Protein AF-A0A267TKG6-F1 (afdb_monomer)

Solvent-accessible surface area (backbone atoms only — not comparable to full-atom values): 11129 Å² total; per-residue (Å²): 121,66,80,73,69,33,77,91,69,62,66,88,44,75,64,59,56,50,51,52,54,50,63,76,60,36,80,86,81,55,62,83,87,50,49,64,38,50,55,23,49,54,48,30,51,53,48,50,52,54,49,50,55,35,54,57,71,70,52,53,75,68,53,57,52,51,50,54,52,41,61,72,41,73,51,63,77,67,46,56,92,45,68,67,53,42,53,51,51,40,60,74,74,35,61,72,77,61,26,50,48,52,49,53,29,51,54,28,48,51,51,38,50,53,40,50,54,52,47,48,50,48,67,72,69,66,54,92,68,56,70,72,56,48,50,50,52,23,51,47,32,38,50,34,29,50,50,30,49,48,34,35,32,78,70,62,56,44,76,79,82,73,79,73,69,75,59,91,80,52,89,74,52,76,67,58,54,54,45,54,75,66,68,50,61,74,65,68,76,75,116

pLDDT: mean 70.18, std 18.88, range [32.22, 97.19]

Sequence (191 aa):
MKWFLAKKFNVSDLSKVMDSFNSSFSKELVSSDKHELIDNVNFAIRTNLRVIAKLSQGLQEDYFEKINELERRDVLSSIPQNYNVFVAGIYANIPPVESEKVINWVDTSILLEISLLTSLFILEDNLKISPSKLNQVSSFVANTAQEYGACAMELGMLIPKINVFDIENQKLSDEDSILLEQGLAEYVLNL

Secondary structure (DSSP, 8-state):
-TTTS-GGG--S-HHHHHHHHHHHT-TTTS-GGGHHHHHHHHHHHHHHHHHHHHHHHH--HHHHHHHHHHHHTGGGGGS-SSHHHHHHHHHHHS-HHHHHHHHHHHHHHHHHHHHHHHHHHHHHS-----HHHHHHHHHHHHHHHHHHHHHHHHTTSS--------GGGS---HHHHHHHHTT-HHHHTT-

Mean predicted aligned error: 14.4 Å

Nearest PDB structures (foldseek):
  5sv0-assembly1_B  TM=2.768E-01  e=5.567E+00  Escherichia coli DH1
  5sv0-assembly2_J  TM=1.992E-01  e=8.621E+00  Escherichia coli DH1

Foldseek 3Di:
DVVCVPVVVVVPDLVVVLVVLCVLPPVVPFDPLLVLLSVLLNLLSVLVVLLVVLVVVVDDPVNVVVVVVCVVVVCVVVPPPDPVVVLVVLPVPDPDVVSVLVNQLVVLVVQLVVLSVVSCCVSPVVDDDDSVVSVVSSVSSNVSSVSNSVSSVVVVSDDPPPPPPPPVPDDDDPVVVVCVVVVCVVVVVPD

Structure (mmCIF, N/CA/C/O backbone):
data_AF-A0A267TKG6-F1
#
_entry.id   AF-A0A267TKG6-F1
#
loop_
_atom_site.group_PDB
_atom_site.id
_atom_site.type_symbol
_atom_site.label_atom_id
_atom_site.label_alt_id
_atom_site.label_comp_id
_atom_site.label_asym_id
_atom_site.label_entity_id
_atom_site.label_seq_id
_atom_site.pdbx_PDB_ins_code
_atom_site.Cartn_x
_atom_site.Cartn_y
_atom_site.Cartn_z
_atom_site.occupancy
_atom_site.B_iso_or_equiv
_atom_site.auth_seq_id
_atom_site.auth_comp_id
_atom_site.auth_asym_id
_atom_site.auth_atom_id
_atom_site.pdbx_PDB_model_num
ATOM 1 N N . MET A 1 1 ? -7.748 0.243 -7.428 1.00 43.09 1 MET A N 1
ATOM 2 C CA . MET A 1 1 ? -7.561 1.714 -7.348 1.00 43.09 1 MET A CA 1
ATOM 3 C C . MET A 1 1 ? -8.590 2.580 -8.107 1.00 43.09 1 MET A C 1
ATOM 5 O O . MET A 1 1 ? -8.438 3.798 -8.139 1.00 43.09 1 MET A O 1
ATOM 9 N N . LYS A 1 2 ? -9.694 2.045 -8.666 1.00 34.62 2 LYS A N 1
ATOM 10 C CA . LYS A 1 2 ? -10.731 2.887 -9.320 1.00 34.62 2 LYS A CA 1
ATOM 11 C C . LYS A 1 2 ? -11.570 3.724 -8.341 1.00 34.62 2 LYS A C 1
ATOM 13 O O . LYS A 1 2 ? -12.131 4.732 -8.753 1.00 34.62 2 LYS A O 1
ATOM 18 N N . TRP A 1 3 ? -11.653 3.344 -7.064 1.00 38.31 3 TRP A N 1
ATOM 19 C CA . TRP A 1 3 ? -12.468 4.066 -6.076 1.00 38.31 3 TRP A CA 1
ATOM 20 C C . TRP A 1 3 ? -11.875 5.423 -5.663 1.00 38.31 3 TRP A C 1
ATOM 22 O O . TRP A 1 3 ? -12.640 6.339 -5.384 1.00 38.31 3 TRP A O 1
ATOM 32 N N . PHE A 1 4 ? -10.547 5.591 -5.718 1.00 40.03 4 PHE A N 1
ATOM 33 C CA . PHE A 1 4 ? -9.870 6.864 -5.416 1.00 40.03 4 PHE A CA 1
ATOM 34 C C . PHE A 1 4 ? -9.926 7.863 -6.585 1.00 40.03 4 PHE A C 1
ATOM 36 O O . PHE A 1 4 ? -9.929 9.070 -6.380 1.00 40.03 4 PHE A O 1
ATOM 43 N N . LEU A 1 5 ? -10.010 7.356 -7.819 1.00 37.50 5 LEU A N 1
ATOM 44 C CA . LEU A 1 5 ? -10.130 8.150 -9.050 1.00 37.50 5 LEU A CA 1
ATOM 45 C C . LEU A 1 5 ? -11.589 8.335 -9.497 1.00 37.50 5 LEU A C 1
ATOM 47 O O . LEU A 1 5 ? -11.859 8.954 -10.528 1.00 37.50 5 LEU A O 1
ATOM 51 N N . ALA A 1 6 ? -12.554 7.784 -8.755 1.00 37.22 6 ALA A N 1
ATOM 52 C CA . ALA A 1 6 ? -13.956 7.897 -9.114 1.00 37.22 6 ALA A CA 1
ATOM 53 C C . ALA A 1 6 ? -14.386 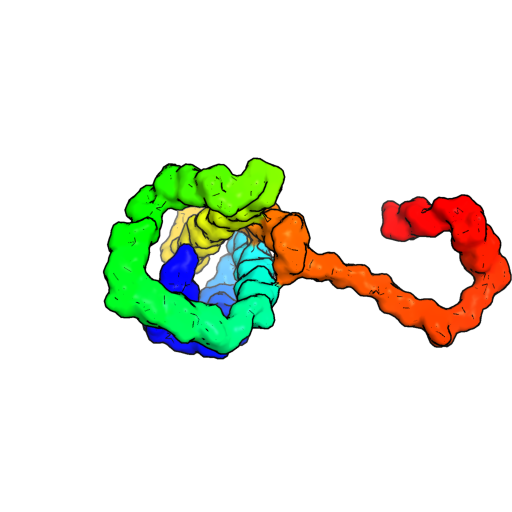9.370 -9.043 1.00 37.22 6 ALA A C 1
ATOM 55 O O . ALA A 1 6 ? -14.356 9.984 -7.977 1.00 37.22 6 ALA A O 1
ATOM 56 N N . LYS A 1 7 ? -14.881 9.904 -10.171 1.00 38.78 7 LYS A N 1
ATOM 57 C CA . LYS A 1 7 ? -15.504 11.239 -10.323 1.00 38.78 7 LYS A CA 1
ATOM 58 C C . LYS A 1 7 ? -16.460 11.629 -9.183 1.00 38.78 7 LYS A C 1
ATOM 60 O O . LYS A 1 7 ? -16.657 12.812 -8.939 1.00 38.78 7 LYS A O 1
ATOM 65 N N . LYS A 1 8 ? -17.027 10.646 -8.471 1.00 37.62 8 LYS A N 1
ATOM 66 C CA . LYS A 1 8 ? -17.873 10.825 -7.282 1.00 37.62 8 LYS A CA 1
ATOM 67 C C . LYS A 1 8 ? -17.169 11.556 -6.124 1.00 37.62 8 LYS A C 1
ATOM 69 O O . LYS A 1 8 ? -17.849 12.248 -5.380 1.00 37.62 8 LYS A O 1
ATOM 74 N N . PHE A 1 9 ? -15.846 11.434 -5.986 1.00 38.47 9 PHE A N 1
ATOM 75 C CA . PHE A 1 9 ? -15.072 12.052 -4.897 1.00 38.47 9 PHE A CA 1
ATOM 76 C C . PHE A 1 9 ? -14.358 13.351 -5.286 1.00 38.47 9 PHE A C 1
ATOM 78 O O . PHE A 1 9 ? -13.754 13.981 -4.424 1.00 38.47 9 PHE A O 1
ATOM 85 N N . ASN A 1 10 ? -14.436 13.769 -6.557 1.00 39.97 10 ASN A N 1
ATOM 86 C CA . ASN A 1 10 ? -13.835 15.007 -7.061 1.00 39.97 10 ASN A CA 1
ATOM 87 C C . ASN A 1 10 ? -12.395 15.230 -6.543 1.00 39.97 10 ASN A C 1
ATOM 89 O O . ASN A 1 10 ? -12.068 16.296 -6.019 1.00 39.97 10 ASN A O 1
ATOM 93 N N . VAL A 1 11 ? -11.552 14.192 -6.628 1.00 43.59 11 VAL A N 1
ATOM 94 C CA . VAL A 1 11 ? -10.194 14.177 -6.056 1.00 43.59 11 VAL A CA 1
ATOM 95 C C . VAL A 1 11 ? -9.238 14.973 -6.949 1.00 43.59 11 VAL A C 1
ATOM 97 O O . VAL A 1 11 ? -8.308 14.439 -7.539 1.00 43.59 11 VAL A O 1
ATOM 100 N N . SER A 1 12 ? -9.482 16.276 -7.072 1.00 44.34 12 SER A N 1
ATOM 101 C CA . SER A 1 12 ? -8.451 17.246 -7.447 1.00 44.34 12 SER A CA 1
ATOM 102 C C . SER A 1 12 ? -7.564 17.600 -6.248 1.00 44.34 12 SER A C 1
ATOM 104 O O . SE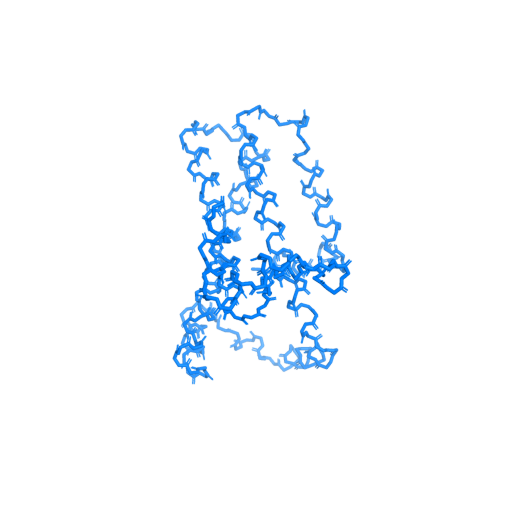R A 1 12 ? -6.567 18.294 -6.403 1.00 44.34 12 SER A O 1
ATOM 106 N N . ASP A 1 13 ? -7.947 17.160 -5.044 1.00 51.38 13 ASP A N 1
ATOM 107 C CA . ASP A 1 13 ? -7.329 17.563 -3.791 1.00 51.38 13 ASP A CA 1
ATOM 108 C C . ASP A 1 13 ? -7.232 16.378 -2.817 1.00 51.38 13 ASP A C 1
ATOM 110 O O . ASP A 1 13 ? -8.196 16.014 -2.139 1.00 51.38 13 ASP A O 1
ATOM 114 N N . LEU A 1 14 ? -6.047 15.760 -2.767 1.00 50.75 14 LEU A N 1
ATOM 115 C CA . LEU A 1 14 ? -5.718 14.662 -1.850 1.00 50.75 14 LEU A CA 1
ATOM 116 C C . LEU A 1 14 ? -5.914 15.050 -0.371 1.00 50.75 14 LEU A C 1
ATOM 118 O O . LEU A 1 14 ? -6.146 14.164 0.453 1.00 50.75 14 LEU A O 1
ATOM 122 N N . SER A 1 15 ? -5.839 16.343 -0.024 1.00 51.62 15 SER A N 1
ATOM 123 C CA . SER A 1 15 ? -6.020 16.806 1.358 1.00 51.62 15 SER A CA 1
ATOM 124 C C . SER A 1 15 ? -7.455 16.591 1.845 1.00 51.62 15 SER A C 1
ATOM 126 O O . SER A 1 15 ? -7.660 16.066 2.935 1.00 51.62 15 SER A O 1
ATOM 128 N N . LYS A 1 16 ? -8.450 16.816 0.979 1.00 56.97 16 LYS A N 1
ATOM 129 C CA . LYS A 1 16 ? -9.871 16.590 1.294 1.00 56.97 16 LYS A CA 1
ATOM 130 C C . LYS A 1 16 ? -10.206 15.125 1.549 1.00 56.97 16 LYS A C 1
ATOM 132 O O . LYS A 1 16 ? -11.107 14.832 2.332 1.00 56.97 16 LYS A O 1
ATOM 137 N N . VAL A 1 17 ? -9.491 14.197 0.908 1.00 54.00 17 VAL A N 1
ATOM 138 C CA . VAL A 1 17 ? -9.670 12.763 1.179 1.00 54.00 17 VAL A CA 1
ATOM 139 C C . VAL A 1 17 ? -9.121 12.412 2.560 1.00 54.00 17 VAL A C 1
ATOM 141 O O . VAL A 1 17 ? -9.785 11.682 3.293 1.00 54.00 17 VAL A O 1
ATOM 144 N N . MET A 1 18 ? -7.977 12.982 2.966 1.00 57.31 18 MET A N 1
ATOM 145 C CA . MET A 1 18 ? -7.517 12.842 4.353 1.00 57.31 18 MET A CA 1
ATOM 146 C C . MET A 1 18 ? -8.479 13.454 5.350 1.00 57.31 18 MET A C 1
ATOM 148 O O . MET A 1 18 ? -8.726 12.838 6.378 1.00 57.31 18 MET A O 1
ATOM 152 N N . ASP A 1 19 ? -9.019 14.633 5.064 1.00 61.81 19 ASP A N 1
ATOM 153 C CA . ASP A 1 19 ? -9.946 15.295 5.976 1.00 61.81 19 ASP A CA 1
ATOM 154 C C . ASP A 1 19 ? -11.228 14.478 6.141 1.00 61.81 19 ASP A C 1
ATOM 156 O O . ASP A 1 19 ? -11.689 14.289 7.264 1.00 61.81 19 ASP A O 1
ATOM 160 N N . SER A 1 20 ? -11.745 13.889 5.055 1.00 61.53 20 SER A N 1
ATOM 161 C CA . SER A 1 20 ? -12.874 12.957 5.119 1.00 61.53 20 SER A CA 1
ATOM 162 C C . SER A 1 20 ? -12.547 11.739 5.985 1.00 61.53 20 SER A C 1
ATOM 164 O O . SER A 1 20 ? -13.318 11.424 6.885 1.00 61.53 20 SER A O 1
ATOM 166 N N . PHE A 1 21 ? -11.401 11.087 5.774 1.00 61.59 21 PHE A N 1
ATOM 167 C CA . PHE A 1 21 ? -10.994 9.921 6.568 1.00 61.59 21 PHE A CA 1
ATOM 168 C C . PHE A 1 21 ? -10.754 10.266 8.046 1.00 61.59 21 PHE A C 1
ATOM 170 O O . PHE A 1 21 ? -11.259 9.583 8.934 1.00 61.59 21 PHE A O 1
ATOM 177 N N . ASN A 1 22 ? -10.041 11.358 8.322 1.00 60.97 22 ASN A N 1
ATOM 178 C CA . ASN A 1 22 ? -9.789 11.847 9.677 1.00 60.97 22 ASN A CA 1
ATOM 179 C C . ASN A 1 22 ? -11.091 12.244 10.386 1.00 60.97 22 ASN A C 1
ATOM 181 O O . ASN A 1 22 ? -11.211 12.041 11.592 1.00 60.97 22 ASN A O 1
ATOM 185 N N . SER A 1 23 ? -12.063 12.794 9.651 1.00 63.75 23 SER A N 1
ATOM 186 C CA . SER A 1 23 ? -13.379 13.139 10.195 1.00 63.75 23 SER A CA 1
ATOM 187 C C . SER A 1 23 ? -14.231 11.902 10.495 1.00 63.75 23 SER A C 1
ATOM 189 O O . SER A 1 23 ? -14.882 11.870 11.537 1.00 63.75 23 SER A O 1
ATOM 191 N N . SER A 1 24 ? -14.170 10.863 9.650 1.00 61.25 24 SER A N 1
ATOM 192 C CA . SER A 1 24 ? -14.881 9.592 9.858 1.00 61.25 24 SER A CA 1
ATOM 193 C C . SER A 1 24 ? -14.339 8.789 11.044 1.00 61.25 24 SER A C 1
ATOM 195 O O . SER A 1 24 ? -15.077 8.010 11.641 1.00 61.25 24 SER A O 1
ATOM 197 N N . PHE A 1 25 ? -13.067 8.985 11.408 1.00 62.12 25 PHE A N 1
ATOM 198 C CA . PHE A 1 25 ? -12.386 8.224 12.464 1.00 62.12 25 PHE A CA 1
ATOM 199 C C . PHE A 1 25 ? -11.802 9.105 13.568 1.00 62.12 25 PHE A C 1
ATOM 201 O O . PHE A 1 25 ? -10.787 8.745 14.174 1.00 62.12 25 PHE A O 1
ATOM 208 N N . SER A 1 26 ? -12.408 10.268 13.826 1.00 58.69 26 SER A N 1
ATOM 209 C CA . SER A 1 26 ? -11.933 11.162 14.880 1.00 58.69 26 SER A CA 1
ATOM 210 C C . SER A 1 26 ? -11.812 10.391 16.202 1.00 58.69 26 SER A C 1
ATOM 212 O O . SER A 1 26 ? -12.697 9.627 16.596 1.00 58.69 26 SER A O 1
ATOM 214 N N . LYS A 1 27 ? -10.664 10.556 16.877 1.00 55.22 27 LYS A N 1
ATOM 215 C CA . LYS A 1 27 ? -10.269 9.763 18.059 1.00 55.22 27 LYS A CA 1
ATOM 216 C C . LYS A 1 27 ? -11.286 9.822 19.210 1.00 55.22 27 LYS A C 1
ATOM 218 O O . LYS A 1 27 ? -11.230 8.980 20.094 1.00 55.22 27 LYS A O 1
ATOM 223 N N . GLU A 1 28 ? -12.201 10.788 19.188 1.00 50.00 28 GLU A N 1
ATOM 224 C CA . GLU A 1 28 ? -13.234 11.018 20.203 1.00 50.00 28 GLU A CA 1
ATOM 225 C C . GLU A 1 28 ? -14.499 10.158 20.016 1.00 50.00 28 GLU A C 1
ATOM 227 O O . GLU A 1 28 ? -15.229 9.949 20.982 1.00 50.00 28 GLU A O 1
ATOM 232 N N . LEU A 1 29 ? -14.765 9.636 18.810 1.00 54.84 29 LEU A N 1
ATOM 233 C CA . LEU A 1 29 ? -15.970 8.843 18.501 1.00 54.84 29 LEU A CA 1
ATOM 234 C C . LEU A 1 29 ? -15.748 7.326 18.563 1.00 54.84 29 LEU A C 1
ATOM 236 O O . LEU A 1 29 ? -16.713 6.561 18.499 1.00 54.84 29 LEU A O 1
ATOM 240 N N . VAL A 1 30 ? -14.497 6.878 18.676 1.00 62.53 30 VAL A N 1
ATOM 241 C CA . VAL A 1 30 ? -14.138 5.466 18.521 1.00 62.53 30 VAL A CA 1
ATOM 242 C C . VAL A 1 30 ? -13.746 4.840 19.856 1.00 62.53 30 VAL A C 1
ATOM 244 O O . VAL A 1 30 ? -13.039 5.434 20.666 1.00 62.53 30 VAL A O 1
ATOM 247 N N . SER A 1 31 ? -14.221 3.615 20.087 1.00 66.94 31 SER A N 1
ATOM 248 C CA . SER A 1 31 ? -13.910 2.820 21.270 1.00 66.94 31 SER A CA 1
ATOM 249 C C . SER A 1 31 ? -12.399 2.579 21.411 1.00 66.94 31 SER A C 1
ATOM 251 O O . SER A 1 31 ? -11.687 2.389 20.421 1.00 66.94 31 SER A O 1
ATOM 253 N N . SER A 1 32 ? -11.897 2.583 22.653 1.00 70.50 32 SER A N 1
ATOM 254 C CA . SER A 1 32 ? -10.451 2.555 22.933 1.00 70.50 32 SER A CA 1
ATOM 255 C C . SER A 1 32 ? -9.726 1.330 22.366 1.00 70.50 32 SER A C 1
ATOM 257 O O . SER A 1 32 ? -8.513 1.355 22.186 1.00 70.50 32 SER A O 1
ATOM 259 N N . ASP A 1 33 ? -10.456 0.247 22.107 1.00 78.56 33 ASP A N 1
ATOM 260 C CA . ASP A 1 33 ? -9.961 -1.011 21.552 1.00 78.56 33 ASP A CA 1
ATOM 261 C C . ASP A 1 33 ? -9.587 -0.920 20.065 1.00 78.56 33 ASP A C 1
ATOM 263 O O . ASP A 1 33 ? -8.768 -1.712 19.608 1.00 78.56 33 ASP A O 1
ATOM 267 N N . LYS A 1 34 ? -10.111 0.055 19.311 1.00 84.12 34 LYS A N 1
ATOM 268 C CA . LYS A 1 34 ? -9.836 0.216 17.869 1.00 84.12 34 LYS A CA 1
ATOM 269 C C . LYS A 1 34 ? -8.764 1.265 17.549 1.00 84.12 34 LYS A C 1
ATOM 271 O O . LYS A 1 34 ? -8.481 1.496 16.373 1.00 84.12 34 LYS A O 1
ATOM 276 N N . HIS A 1 35 ? -8.150 1.892 18.556 1.00 85.75 35 HIS A N 1
ATOM 277 C CA . HIS A 1 35 ? -7.157 2.952 18.340 1.00 85.75 35 HIS A CA 1
ATOM 278 C C . HIS A 1 35 ? -5.957 2.503 17.505 1.00 85.75 35 HIS A C 1
ATOM 280 O O . HIS A 1 35 ? -5.556 3.221 16.592 1.00 85.75 35 HIS A O 1
ATOM 286 N N . GLU A 1 36 ? -5.419 1.316 17.779 1.00 89.62 36 GLU A N 1
ATOM 287 C CA . GLU A 1 36 ? -4.256 0.802 17.050 1.00 89.62 36 GLU A CA 1
ATOM 288 C C . GLU A 1 36 ? -4.569 0.603 15.559 1.00 89.62 36 GLU A C 1
ATOM 290 O O . GLU A 1 36 ? -3.809 1.039 14.694 1.00 89.62 36 GLU A O 1
ATOM 295 N N . LEU A 1 37 ? -5.744 0.033 15.255 1.00 89.88 37 LEU A N 1
ATOM 296 C CA . LEU A 1 37 ? -6.216 -0.122 13.881 1.00 89.88 37 LEU A CA 1
ATOM 297 C C . LEU A 1 37 ? -6.322 1.239 13.183 1.00 89.88 37 LEU A C 1
ATOM 299 O O . LEU A 1 37 ? -5.879 1.371 12.047 1.00 89.88 37 LEU A O 1
ATOM 303 N N . ILE A 1 38 ? -6.871 2.257 13.852 1.00 87.25 38 ILE A N 1
ATOM 304 C CA . ILE A 1 38 ? -6.994 3.610 13.289 1.00 87.25 38 ILE A CA 1
ATOM 305 C C . ILE A 1 38 ? -5.627 4.219 12.995 1.00 87.25 38 ILE A C 1
ATOM 307 O O . ILE A 1 38 ? -5.429 4.788 11.921 1.00 87.25 38 ILE A O 1
ATOM 311 N N . ASP A 1 39 ? -4.681 4.124 13.926 1.00 88.12 39 ASP A N 1
ATOM 312 C CA . ASP A 1 39 ? -3.348 4.689 13.728 1.00 88.12 39 ASP A CA 1
ATOM 313 C C . ASP A 1 39 ? -2.637 4.010 12.540 1.00 88.12 39 ASP A C 1
ATOM 315 O O . ASP A 1 39 ? -2.034 4.701 11.708 1.00 88.12 39 ASP A O 1
ATOM 319 N N . ASN A 1 40 ? -2.802 2.692 12.387 1.00 93.12 40 ASN A N 1
ATOM 320 C CA . ASN A 1 40 ? -2.261 1.928 11.261 1.00 93.12 40 ASN A CA 1
ATOM 321 C C . ASN A 1 40 ? -2.980 2.209 9.932 1.00 93.12 40 ASN A C 1
ATOM 323 O O . ASN A 1 40 ? -2.318 2.353 8.904 1.00 93.12 40 ASN A O 1
ATOM 327 N N . VAL A 1 41 ? -4.304 2.390 9.932 1.00 89.56 41 VAL A N 1
ATOM 328 C CA . VAL A 1 41 ? -5.068 2.857 8.759 1.00 89.56 41 VAL A CA 1
ATOM 329 C C . VAL A 1 41 ? -4.602 4.248 8.335 1.00 89.56 41 VAL A C 1
ATOM 331 O O . VAL A 1 41 ? -4.310 4.480 7.164 1.00 89.56 41 VAL A O 1
ATOM 334 N N . ASN A 1 42 ? -4.448 5.172 9.280 1.00 85.81 42 ASN A N 1
ATOM 335 C CA . ASN A 1 42 ? -3.957 6.515 8.990 1.00 85.81 42 ASN A CA 1
ATOM 336 C C . ASN A 1 42 ? -2.526 6.492 8.440 1.00 85.81 42 ASN A C 1
ATOM 338 O O . ASN A 1 42 ? -2.194 7.264 7.538 1.00 85.81 42 ASN A O 1
ATOM 342 N N . PHE A 1 43 ? -1.669 5.609 8.958 1.00 88.94 43 PHE A N 1
ATOM 343 C CA . PHE A 1 43 ? -0.344 5.372 8.391 1.00 88.94 43 PHE A CA 1
ATOM 344 C C . PHE A 1 43 ? -0.429 4.865 6.946 1.00 88.94 43 PHE A C 1
ATOM 346 O O . PHE A 1 43 ? 0.191 5.461 6.064 1.00 88.94 43 PHE A O 1
ATOM 353 N N . ALA A 1 44 ? -1.244 3.842 6.690 1.00 89.38 44 ALA A N 1
ATOM 354 C CA . ALA A 1 44 ? -1.464 3.278 5.364 1.00 89.38 44 ALA A CA 1
ATOM 355 C C . ALA A 1 44 ? -1.935 4.324 4.346 1.00 89.38 44 ALA A C 1
ATOM 357 O O . ALA A 1 44 ? -1.367 4.432 3.256 1.00 89.38 44 ALA A O 1
ATOM 358 N N . ILE A 1 45 ? -2.909 5.158 4.718 1.00 84.12 45 ILE A N 1
ATOM 359 C CA . ILE A 1 45 ? -3.409 6.217 3.839 1.00 84.12 45 ILE A CA 1
ATOM 360 C C . ILE A 1 45 ? -2.316 7.260 3.578 1.00 84.12 45 ILE A C 1
ATOM 362 O O . ILE A 1 45 ? -2.084 7.609 2.422 1.00 84.12 45 ILE A O 1
ATOM 366 N N . ARG A 1 46 ? -1.584 7.721 4.606 1.00 83.00 46 ARG A N 1
ATOM 367 C CA . ARG A 1 46 ? -0.464 8.664 4.410 1.00 83.00 46 ARG A CA 1
ATOM 368 C C . ARG A 1 46 ? 0.582 8.111 3.446 1.00 83.00 46 ARG A C 1
ATOM 370 O O . ARG A 1 46 ? 1.063 8.849 2.587 1.00 83.00 46 ARG A O 1
ATOM 377 N N . THR A 1 47 ? 0.932 6.834 3.573 1.00 87.94 47 THR A N 1
ATOM 378 C CA . THR A 1 47 ? 1.869 6.175 2.658 1.00 87.94 47 THR A CA 1
ATOM 379 C C . THR A 1 47 ? 1.318 6.153 1.236 1.00 87.94 47 THR A C 1
ATOM 381 O O . THR A 1 47 ? 2.014 6.580 0.316 1.00 87.94 47 THR A O 1
ATOM 384 N N . ASN A 1 48 ? 0.050 5.770 1.054 1.00 85.81 48 ASN A N 1
ATOM 385 C CA . ASN A 1 48 ? -0.594 5.781 -0.258 1.00 85.81 48 ASN A CA 1
ATOM 386 C C . ASN A 1 48 ? -0.588 7.168 -0.913 1.00 85.81 48 ASN A C 1
ATOM 388 O O . ASN A 1 48 ? -0.182 7.318 -2.063 1.00 85.81 48 ASN A O 1
ATOM 392 N N . LEU A 1 49 ? -0.953 8.204 -0.161 1.00 80.38 49 LEU A N 1
ATOM 393 C CA . LEU A 1 49 ? -0.967 9.577 -0.659 1.00 80.38 49 LEU A CA 1
ATOM 394 C C . LEU A 1 49 ? 0.423 10.074 -1.049 1.00 80.38 49 LEU A C 1
ATOM 396 O O . LEU A 1 49 ? 0.552 10.777 -2.047 1.00 80.38 49 LEU A O 1
ATOM 400 N N . ARG A 1 50 ? 1.471 9.696 -0.306 1.00 81.62 50 ARG A N 1
ATOM 401 C CA . ARG A 1 50 ? 2.855 10.028 -0.675 1.00 81.62 50 ARG A CA 1
ATOM 402 C C . ARG A 1 50 ? 3.245 9.408 -2.013 1.00 81.62 50 ARG A C 1
ATOM 404 O O . ARG A 1 50 ? 3.868 10.092 -2.820 1.00 81.62 50 ARG A O 1
ATOM 411 N N . VAL A 1 51 ? 2.874 8.148 -2.249 1.00 83.38 51 VAL A N 1
ATOM 412 C CA . VAL A 1 51 ? 3.143 7.468 -3.525 1.00 83.38 51 VAL A CA 1
ATOM 413 C C . VAL A 1 51 ? 2.343 8.113 -4.658 1.00 83.38 51 VAL A C 1
ATOM 415 O O . VAL A 1 51 ? 2.927 8.486 -5.672 1.00 83.38 51 VAL A O 1
ATOM 418 N N . ILE A 1 52 ? 1.042 8.352 -4.466 1.00 78.81 52 ILE A N 1
ATOM 419 C CA . ILE A 1 52 ? 0.184 9.009 -5.467 1.00 78.81 52 ILE A CA 1
ATOM 420 C C . ILE A 1 52 ? 0.704 10.405 -5.814 1.00 78.81 52 ILE A C 1
ATOM 422 O O . ILE A 1 52 ? 0.782 10.745 -6.990 1.00 78.81 52 ILE A O 1
ATOM 426 N N . ALA A 1 53 ? 1.096 11.205 -4.820 1.00 72.06 53 ALA A N 1
ATOM 427 C CA . ALA A 1 53 ? 1.643 12.540 -5.048 1.00 72.06 53 ALA A CA 1
ATOM 428 C C . ALA A 1 53 ? 2.939 12.509 -5.874 1.00 72.06 53 ALA A C 1
ATOM 430 O O . ALA A 1 53 ? 3.228 13.443 -6.617 1.00 72.06 53 ALA A O 1
ATOM 431 N N . LYS A 1 54 ? 3.736 11.444 -5.751 1.00 78.25 54 LYS A N 1
ATOM 432 C CA . LYS A 1 54 ? 4.955 11.268 -6.545 1.00 78.25 54 LYS A CA 1
ATOM 433 C C . LYS A 1 54 ? 4.659 10.798 -7.959 1.00 78.25 54 LYS A C 1
ATOM 435 O O . LYS A 1 54 ? 5.246 11.324 -8.900 1.00 7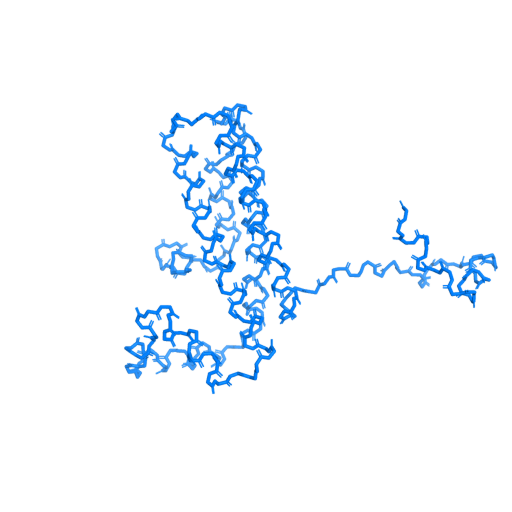8.25 54 LYS A O 1
ATOM 440 N N . LEU A 1 55 ? 3.696 9.894 -8.114 1.00 73.06 55 LEU A N 1
ATOM 441 C CA . LEU A 1 55 ? 3.192 9.494 -9.424 1.00 73.06 55 LEU A CA 1
ATOM 442 C C . LEU A 1 55 ? 2.599 10.687 -10.181 1.00 73.06 55 LEU A C 1
ATOM 444 O O . LEU A 1 55 ? 2.922 10.882 -11.346 1.00 73.06 55 LEU A O 1
ATOM 448 N N . SER A 1 56 ? 1.799 11.528 -9.521 1.00 68.06 56 SER A N 1
ATOM 449 C CA . SER A 1 56 ? 1.197 12.703 -10.157 1.00 68.06 56 SER A CA 1
ATOM 450 C C . SER A 1 56 ? 2.223 13.767 -10.549 1.00 68.06 56 SER A C 1
ATOM 452 O O . SER A 1 56 ? 2.054 14.399 -11.583 1.00 68.06 56 SER A O 1
ATOM 454 N N . GLN A 1 57 ? 3.309 13.931 -9.784 1.00 68.19 57 GLN A N 1
ATOM 455 C CA . GLN A 1 57 ? 4.432 14.809 -10.149 1.00 68.19 57 GLN A CA 1
ATOM 456 C C . GLN A 1 57 ? 5.213 14.307 -11.373 1.00 68.19 57 GLN A C 1
ATOM 458 O O . GLN A 1 57 ? 5.773 15.115 -12.108 1.00 68.19 57 GLN A O 1
ATOM 463 N N . GLY A 1 58 ? 5.276 12.987 -11.580 1.00 59.56 58 GLY A N 1
ATOM 464 C CA . GLY A 1 58 ? 5.961 12.376 -12.722 1.00 59.56 58 GLY A CA 1
ATOM 465 C C . GLY A 1 58 ? 5.148 12.379 -14.022 1.00 59.56 58 GLY A C 1
ATOM 466 O O . GLY A 1 58 ? 5.714 12.182 -15.097 1.00 59.56 58 GLY A O 1
ATOM 467 N N . LEU A 1 59 ? 3.835 12.609 -13.945 1.00 60.34 59 LEU A N 1
ATOM 468 C CA . LEU A 1 59 ? 2.946 12.672 -15.103 1.00 60.34 59 LEU A CA 1
ATOM 469 C C . LEU A 1 59 ? 2.947 14.098 -15.674 1.00 60.34 59 LEU A C 1
ATOM 471 O O . LEU A 1 59 ? 2.293 14.991 -15.143 1.00 60.34 59 LEU A O 1
ATOM 475 N N . GLN A 1 60 ? 3.684 14.314 -16.768 1.00 57.06 60 GLN A N 1
ATOM 476 C CA . GLN A 1 60 ? 3.580 15.549 -17.561 1.00 57.06 60 GLN A CA 1
ATOM 477 C C . GLN A 1 60 ? 2.162 15.691 -18.151 1.00 57.06 60 GLN A C 1
ATOM 479 O O . GLN A 1 60 ? 1.507 14.680 -18.405 1.00 57.06 60 GLN A O 1
ATOM 484 N N . GLU A 1 61 ? 1.688 16.918 -18.406 1.00 56.28 61 GLU A N 1
ATOM 485 C CA . GLU A 1 61 ? 0.344 17.175 -18.972 1.00 56.28 61 GLU A CA 1
ATOM 486 C C . GLU A 1 61 ? 0.075 16.368 -20.265 1.00 56.28 61 GLU A C 1
ATOM 488 O O . GLU A 1 61 ? -1.013 15.811 -20.427 1.00 56.28 61 GLU A O 1
ATOM 493 N N . ASP A 1 62 ? 1.101 16.154 -21.098 1.00 55.47 62 ASP A N 1
ATOM 494 C CA . ASP A 1 62 ? 1.057 15.322 -22.314 1.00 55.47 62 ASP A CA 1
ATOM 495 C C . ASP A 1 62 ? 0.658 13.851 -22.069 1.00 55.47 62 ASP A C 1
ATOM 497 O O . ASP A 1 62 ? 0.118 13.185 -22.958 1.00 55.47 62 ASP A O 1
ATOM 501 N N . TYR A 1 63 ? 0.915 13.298 -20.876 1.00 56.22 63 TYR A N 1
ATOM 502 C CA . TYR A 1 63 ? 0.508 11.925 -20.548 1.00 56.22 63 TYR A CA 1
ATOM 503 C C . TYR A 1 63 ? -1.004 11.807 -20.378 1.00 56.22 63 TYR A C 1
ATOM 505 O O . TYR A 1 63 ? -1.582 10.801 -20.788 1.00 56.22 63 TYR A O 1
ATOM 513 N N . PHE A 1 64 ? -1.658 12.822 -19.811 1.00 54.72 64 PHE A N 1
ATOM 514 C CA . PHE A 1 64 ? -3.112 12.821 -19.665 1.00 54.72 64 PHE A CA 1
ATOM 515 C C . PHE A 1 64 ? -3.809 12.996 -21.015 1.00 54.72 64 PHE A C 1
ATOM 517 O O . PHE A 1 64 ? -4.834 12.355 -21.250 1.00 54.72 64 PHE A O 1
ATOM 524 N N . GLU A 1 65 ? -3.238 13.777 -21.937 1.00 57.59 65 GLU A N 1
ATOM 525 C CA . GLU A 1 65 ? -3.720 13.829 -23.322 1.00 57.59 65 GLU A CA 1
ATOM 526 C C . GLU A 1 65 ? -3.586 12.471 -24.022 1.00 57.59 65 GLU A C 1
ATOM 528 O O . GLU A 1 65 ? -4.564 11.986 -24.590 1.00 57.59 65 GLU A O 1
ATOM 533 N N . LYS A 1 66 ? -2.440 11.788 -23.888 1.00 57.31 66 LYS A N 1
ATOM 534 C CA . LYS A 1 66 ? -2.250 10.429 -24.432 1.00 57.31 66 LYS A CA 1
ATOM 535 C C . LYS A 1 66 ? -3.187 9.394 -23.815 1.00 57.31 66 LYS A C 1
ATOM 537 O O . LYS A 1 66 ? -3.696 8.542 -24.538 1.00 57.31 66 LYS A O 1
ATOM 542 N N . ILE A 1 67 ? -3.443 9.451 -22.507 1.00 58.00 67 ILE A N 1
ATOM 543 C CA . ILE A 1 67 ? -4.423 8.572 -21.853 1.00 58.00 67 ILE A CA 1
ATOM 544 C C . ILE A 1 67 ? -5.818 8.846 -22.419 1.00 58.00 67 ILE A C 1
ATOM 546 O O . ILE A 1 67 ? -6.486 7.908 -22.834 1.00 58.00 67 ILE A O 1
ATOM 550 N N . ASN A 1 68 ? -6.227 10.110 -22.546 1.00 55.75 68 ASN A N 1
ATOM 551 C CA . ASN A 1 68 ? -7.516 10.471 -23.141 1.00 55.75 68 ASN A CA 1
ATOM 552 C C . ASN A 1 68 ? -7.632 10.035 -24.616 1.00 55.75 68 ASN A C 1
ATOM 554 O O . ASN A 1 68 ? -8.715 9.663 -25.067 1.00 55.75 68 ASN A O 1
ATOM 558 N N . GLU A 1 69 ? -6.540 10.047 -25.384 1.00 58.19 69 GLU A N 1
ATOM 559 C CA . GLU A 1 69 ? -6.507 9.472 -26.735 1.00 58.19 69 GLU A CA 1
ATOM 560 C C . GLU A 1 69 ? -6.637 7.940 -26.729 1.00 58.19 69 GLU A C 1
ATOM 562 O O . GLU A 1 69 ? -7.326 7.380 -27.587 1.00 58.19 69 GLU A O 1
ATOM 567 N N . LEU A 1 70 ? -6.021 7.266 -25.754 1.00 53.66 70 LEU A N 1
ATOM 568 C CA . LEU A 1 70 ? -6.139 5.822 -25.525 1.00 53.66 70 LEU A CA 1
ATOM 569 C C . LEU A 1 70 ? -7.508 5.407 -24.969 1.00 53.66 70 LEU A C 1
ATOM 571 O O . LEU A 1 70 ? -7.882 4.257 -25.147 1.00 53.66 70 LEU A O 1
ATOM 575 N N . GLU A 1 71 ? -8.257 6.304 -24.324 1.00 52.56 71 GLU A N 1
ATOM 576 C CA . GLU A 1 71 ? -9.657 6.070 -23.941 1.00 52.56 71 GLU A CA 1
ATOM 577 C C . GLU A 1 71 ? -10.619 6.232 -25.130 1.00 52.56 71 GLU A C 1
ATOM 579 O O . GLU A 1 71 ? -11.665 5.587 -25.175 1.00 52.56 71 GLU A O 1
ATOM 584 N N . ARG A 1 72 ? -10.278 7.098 -26.099 1.00 54.97 72 ARG A N 1
ATOM 585 C CA . ARG A 1 72 ? -11.075 7.341 -27.319 1.00 54.97 72 ARG A CA 1
ATOM 586 C C . ARG A 1 72 ? -10.877 6.278 -28.391 1.00 54.97 72 ARG A C 1
ATOM 588 O O . ARG A 1 72 ? -11.802 5.982 -29.144 1.00 54.97 72 ARG A O 1
ATOM 595 N N . ARG A 1 73 ? -9.666 5.736 -28.501 1.00 52.41 73 ARG A N 1
ATOM 596 C CA . ARG A 1 73 ? -9.435 4.461 -29.184 1.00 52.41 73 ARG A CA 1
ATOM 597 C C . ARG A 1 73 ? -9.924 3.395 -28.213 1.00 52.41 73 ARG A C 1
ATOM 599 O O . ARG A 1 73 ? -9.665 3.522 -27.034 1.00 52.41 73 ARG A O 1
ATOM 606 N N . ASP A 1 74 ? -10.610 2.352 -28.645 1.00 52.34 74 ASP A N 1
ATOM 607 C CA . ASP A 1 74 ? -11.199 1.337 -27.751 1.00 52.34 74 ASP A CA 1
ATOM 608 C C . ASP A 1 74 ? -10.140 0.456 -27.025 1.00 52.34 74 ASP A C 1
ATOM 610 O O . ASP A 1 74 ? -10.350 -0.720 -26.759 1.00 52.34 74 ASP A O 1
ATOM 614 N N . VAL A 1 75 ? -8.952 0.992 -26.717 1.00 50.47 75 VAL A N 1
ATOM 615 C CA . VAL A 1 75 ? -7.818 0.341 -26.046 1.00 50.47 75 VAL A CA 1
ATOM 616 C C . VAL A 1 75 ? -8.158 0.035 -24.586 1.00 50.47 75 VAL A C 1
ATOM 618 O O . VAL A 1 75 ? -7.597 -0.889 -24.002 1.00 50.47 75 VAL A O 1
ATOM 621 N N . LEU A 1 76 ? -9.153 0.705 -24.000 1.00 45.88 76 LEU A N 1
ATOM 622 C CA . LEU A 1 76 ? -9.712 0.299 -22.707 1.00 45.88 76 LEU A CA 1
ATOM 623 C C . LEU A 1 76 ? -10.320 -1.115 -22.743 1.00 45.88 76 LEU A C 1
ATOM 625 O O . LEU A 1 76 ? -10.276 -1.805 -21.727 1.00 45.88 76 LEU A O 1
ATOM 629 N N . SER A 1 77 ? -10.819 -1.585 -23.897 1.00 51.81 77 SER A N 1
ATOM 630 C CA . SER A 1 77 ? -11.242 -2.986 -24.076 1.00 51.81 77 SER A CA 1
ATOM 631 C C . SER A 1 77 ? -10.062 -3.972 -24.082 1.00 51.81 77 SER A C 1
ATOM 633 O O . SER A 1 77 ? -10.246 -5.157 -23.802 1.00 51.81 77 SER A O 1
ATOM 635 N N . SER A 1 78 ? -8.847 -3.468 -24.338 1.00 49.78 78 SER A N 1
ATOM 636 C CA . SER A 1 78 ? -7.575 -4.196 -24.263 1.00 49.78 78 SER A CA 1
ATOM 637 C C . SER A 1 78 ? -6.834 -4.023 -22.933 1.00 49.78 78 SER A C 1
ATOM 639 O O . SER A 1 78 ? -5.758 -4.598 -22.764 1.00 49.78 78 SER A O 1
ATOM 641 N N . ILE A 1 79 ? -7.409 -3.296 -21.960 1.00 53.78 79 ILE A N 1
ATOM 642 C CA . ILE A 1 79 ? -6.960 -3.427 -20.572 1.00 53.78 79 ILE A CA 1
ATOM 643 C C . ILE A 1 79 ? -7.159 -4.896 -20.186 1.00 53.78 79 ILE A C 1
ATOM 645 O O . ILE A 1 79 ? -8.255 -5.429 -20.387 1.00 53.78 79 ILE A O 1
ATOM 649 N N . PRO A 1 80 ? -6.129 -5.556 -19.635 1.00 55.34 80 PRO A N 1
ATOM 650 C CA . PRO A 1 80 ? -6.228 -6.922 -19.157 1.00 55.34 80 PRO A CA 1
ATOM 651 C C . PRO A 1 80 ? -7.504 -7.141 -18.341 1.00 55.34 80 PRO A C 1
ATOM 653 O O . PRO A 1 80 ? -7.667 -6.577 -17.260 1.00 55.34 80 PRO A O 1
ATOM 656 N N . GLN A 1 81 ? -8.427 -7.961 -18.852 1.00 63.00 81 GLN A N 1
ATOM 657 C CA . GLN A 1 81 ? -9.679 -8.246 -18.140 1.00 63.00 81 GLN A CA 1
ATOM 658 C C . GLN A 1 81 ? -9.460 -9.091 -16.881 1.00 63.00 81 GLN A C 1
ATOM 660 O O . GLN A 1 81 ? -10.355 -9.223 -16.050 1.00 63.00 81 GLN A O 1
ATOM 665 N N . ASN A 1 82 ? -8.265 -9.663 -16.730 1.00 72.56 82 ASN A N 1
ATOM 666 C CA . ASN A 1 82 ? -7.852 -10.375 -15.537 1.00 72.56 82 ASN A CA 1
ATOM 667 C C . ASN A 1 82 ? -6.406 -10.014 -15.165 1.00 72.56 82 ASN A C 1
ATOM 669 O O . ASN A 1 82 ? -5.608 -9.592 -16.007 1.00 72.56 82 ASN A O 1
ATOM 673 N N . TYR A 1 83 ? -6.080 -10.207 -13.888 1.00 77.56 83 TYR A N 1
ATOM 674 C CA . TYR A 1 83 ? -4.765 -9.902 -13.330 1.00 77.56 83 TYR A CA 1
ATOM 675 C C . TYR A 1 83 ? -3.629 -10.673 -14.023 1.00 77.56 83 TYR A C 1
ATOM 677 O O . TYR A 1 83 ? -2.567 -10.122 -14.286 1.00 77.56 83 TYR A O 1
ATOM 685 N N . ASN A 1 84 ? -3.876 -11.919 -14.426 1.00 80.69 84 ASN A N 1
ATOM 686 C CA . ASN A 1 84 ? -2.864 -12.751 -15.081 1.00 80.69 84 ASN A CA 1
ATOM 687 C C . ASN A 1 84 ? -2.445 -12.197 -16.452 1.00 80.69 84 ASN A C 1
ATOM 689 O O . ASN A 1 84 ? -1.273 -12.256 -16.808 1.00 80.69 84 ASN A O 1
ATOM 693 N N . VAL A 1 85 ? -3.381 -11.630 -17.216 1.00 80.62 85 VAL A N 1
ATOM 694 C CA . VAL A 1 85 ? -3.104 -10.972 -18.500 1.00 80.62 85 VAL A CA 1
ATOM 695 C C . VAL A 1 85 ? -2.337 -9.668 -18.271 1.00 80.62 85 VAL A C 1
ATOM 697 O O . VAL A 1 85 ? -1.490 -9.316 -19.086 1.00 80.62 85 VAL A O 1
ATOM 700 N N . PHE A 1 86 ? -2.571 -8.982 -17.147 1.00 83.50 86 PHE A N 1
ATOM 701 C CA . PHE A 1 86 ? -1.793 -7.804 -16.761 1.00 83.50 86 PHE A CA 1
ATOM 702 C C . PHE A 1 86 ? -0.346 -8.185 -16.463 1.00 83.50 86 PHE A C 1
ATOM 704 O O . PHE A 1 86 ? 0.565 -7.645 -17.085 1.00 83.50 86 PHE A O 1
ATOM 711 N N . VAL A 1 87 ? -0.145 -9.177 -15.596 1.00 84.50 87 VAL A N 1
ATOM 712 C CA . VAL A 1 87 ? 1.178 -9.700 -15.240 1.00 84.50 87 VAL A CA 1
ATOM 713 C C . VAL A 1 87 ? 1.930 -10.191 -16.480 1.00 84.50 87 VAL A C 1
ATOM 715 O O . VAL A 1 87 ? 3.080 -9.816 -16.696 1.00 84.50 87 VAL A O 1
ATOM 718 N N . ALA A 1 88 ? 1.267 -10.956 -17.353 1.00 83.50 88 ALA A N 1
ATOM 719 C CA . ALA A 1 88 ? 1.854 -11.409 -18.613 1.00 83.50 88 ALA A CA 1
ATOM 720 C C . ALA A 1 88 ? 2.242 -10.238 -19.532 1.00 83.50 88 ALA A C 1
ATOM 722 O O . ALA A 1 88 ? 3.299 -10.270 -20.159 1.00 83.50 88 ALA A O 1
ATOM 723 N N . GLY A 1 89 ? 1.414 -9.190 -19.589 1.00 84.44 89 GLY A N 1
ATOM 724 C CA . GLY A 1 89 ? 1.717 -7.965 -20.324 1.00 84.44 89 GLY A CA 1
ATOM 725 C C . GLY A 1 89 ? 2.957 -7.252 -19.788 1.00 84.44 89 GLY A C 1
ATOM 726 O O . GLY A 1 89 ? 3.792 -6.814 -20.576 1.00 84.44 89 GLY A O 1
ATOM 727 N N . ILE A 1 90 ? 3.119 -7.183 -18.467 1.00 85.69 90 ILE A N 1
ATOM 728 C CA . ILE A 1 90 ? 4.304 -6.598 -17.834 1.00 85.69 90 ILE A CA 1
ATOM 729 C C . ILE A 1 90 ? 5.558 -7.419 -18.160 1.00 85.69 90 ILE A C 1
ATOM 731 O O . ILE A 1 90 ? 6.520 -6.854 -18.677 1.00 85.69 90 ILE A O 1
ATOM 735 N N . TYR A 1 91 ? 5.528 -8.742 -17.975 1.00 87.19 91 TYR A N 1
ATOM 736 C CA . TYR A 1 91 ? 6.664 -9.614 -18.308 1.00 87.19 91 TYR A CA 1
ATOM 737 C C . TYR A 1 91 ? 7.055 -9.581 -19.790 1.00 87.19 91 TYR A C 1
ATOM 739 O O . TYR A 1 91 ? 8.225 -9.750 -20.122 1.00 87.19 91 TYR A O 1
ATOM 747 N N . ALA A 1 92 ? 6.093 -9.379 -20.692 1.00 85.62 92 ALA A N 1
ATOM 748 C CA . ALA A 1 92 ? 6.364 -9.321 -22.125 1.00 85.62 92 ALA A CA 1
ATOM 749 C C . ALA A 1 92 ? 7.024 -8.004 -22.570 1.00 85.62 92 ALA A C 1
ATOM 751 O O . ALA A 1 92 ? 7.683 -7.984 -23.608 1.00 85.62 92 ALA A O 1
ATOM 752 N N . ASN A 1 93 ? 6.828 -6.909 -21.826 1.00 83.44 93 ASN A N 1
ATOM 753 C CA . ASN A 1 93 ? 7.209 -5.560 -22.263 1.00 83.44 93 ASN A CA 1
ATOM 754 C C . ASN A 1 93 ? 8.280 -4.892 -21.389 1.00 83.44 93 ASN A C 1
ATOM 756 O O . ASN A 1 93 ? 8.857 -3.889 -21.808 1.00 83.44 93 ASN A O 1
ATOM 760 N N . ILE A 1 94 ? 8.545 -5.412 -20.190 1.00 86.12 94 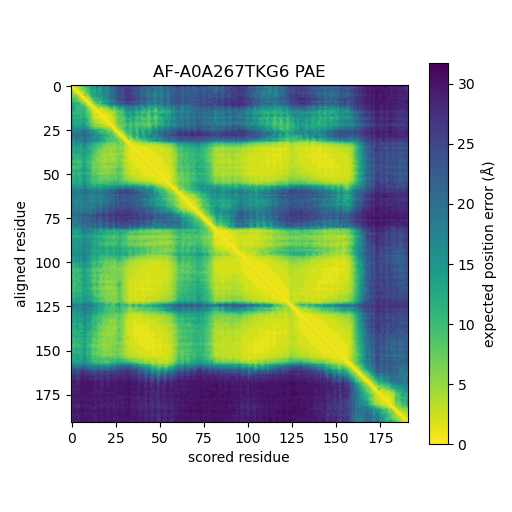ILE A N 1
ATOM 761 C CA . ILE A 1 94 ? 9.499 -4.851 -19.227 1.00 86.12 94 ILE A CA 1
ATOM 762 C C . ILE A 1 94 ? 10.594 -5.895 -18.953 1.00 86.12 94 ILE A C 1
ATOM 764 O O . ILE A 1 94 ? 10.273 -7.081 -18.861 1.00 86.12 94 ILE A O 1
ATOM 768 N N . PRO A 1 95 ? 11.879 -5.505 -18.825 1.00 89.62 95 PRO A N 1
ATOM 769 C CA . PRO A 1 95 ? 12.929 -6.471 -18.525 1.00 89.62 95 PRO A CA 1
ATOM 770 C C . PRO A 1 95 ? 12.686 -7.181 -17.176 1.00 89.62 95 PRO A C 1
ATOM 772 O O . PRO A 1 95 ? 12.033 -6.614 -16.298 1.00 89.62 95 PRO A O 1
ATOM 775 N N . PRO A 1 96 ? 13.184 -8.421 -16.987 1.00 82.50 96 PRO A N 1
ATOM 776 C CA . PRO A 1 96 ? 12.755 -9.285 -15.884 1.00 82.50 96 PRO A CA 1
ATOM 777 C C . PRO A 1 96 ? 12.870 -8.664 -14.483 1.00 82.50 96 PRO A C 1
ATOM 779 O O . PRO A 1 96 ? 11.914 -8.729 -13.714 1.00 82.50 96 PRO A O 1
ATOM 782 N N . VAL A 1 97 ? 13.990 -8.009 -14.168 1.00 86.00 97 VAL A N 1
ATOM 783 C CA . VAL A 1 97 ? 14.245 -7.430 -12.835 1.00 86.00 97 VAL A CA 1
ATOM 784 C C . VAL A 1 97 ? 13.292 -6.268 -12.539 1.00 86.00 97 VAL A C 1
ATOM 786 O O . VAL A 1 97 ? 12.778 -6.124 -11.433 1.00 86.00 97 VAL A O 1
ATOM 789 N N . GLU A 1 98 ? 13.027 -5.432 -13.532 1.00 87.50 98 GLU A N 1
ATOM 790 C CA . GLU A 1 98 ? 12.133 -4.286 -13.441 1.00 87.50 98 GLU A CA 1
ATOM 791 C C . GLU A 1 98 ? 10.666 -4.728 -13.442 1.00 87.50 98 GLU A C 1
ATOM 793 O O . GLU A 1 98 ? 9.843 -4.147 -12.736 1.00 87.50 98 GLU A O 1
ATOM 798 N N . SER A 1 99 ? 10.343 -5.787 -14.188 1.00 89.62 99 SER A N 1
ATOM 799 C CA . SER A 1 99 ? 8.997 -6.354 -14.262 1.00 89.62 99 SER A CA 1
ATOM 800 C C . SER A 1 99 ? 8.539 -6.901 -12.907 1.00 89.62 99 SER A C 1
ATOM 802 O O . SER A 1 99 ? 7.413 -6.634 -12.493 1.00 89.62 99 SER A O 1
ATOM 804 N N . GLU A 1 100 ? 9.431 -7.570 -12.170 1.00 90.44 100 GLU A N 1
ATOM 805 C CA . GLU A 1 100 ? 9.152 -8.106 -10.835 1.00 90.44 100 GLU A CA 1
ATOM 806 C C . GLU A 1 100 ? 8.879 -6.988 -9.823 1.00 90.44 100 GLU A C 1
ATOM 808 O O . GLU A 1 100 ? 7.893 -7.046 -9.093 1.00 90.44 100 GLU A O 1
ATOM 813 N N . LYS A 1 101 ? 9.671 -5.908 -9.846 1.00 92.12 101 LYS A N 1
ATOM 814 C CA . LYS A 1 101 ? 9.438 -4.732 -8.988 1.00 92.12 101 LYS A CA 1
ATOM 815 C C . LYS A 1 101 ? 8.075 -4.090 -9.241 1.00 92.12 101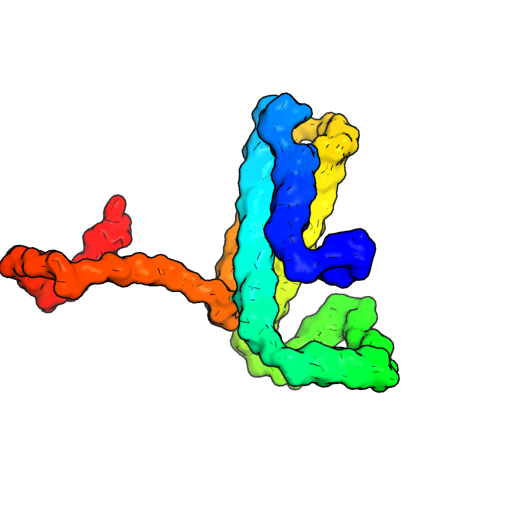 LYS A C 1
ATOM 817 O O . LYS A 1 101 ? 7.384 -3.710 -8.298 1.00 92.12 101 LYS A O 1
ATOM 822 N N . VAL A 1 102 ? 7.678 -3.970 -10.511 1.00 89.62 102 VAL A N 1
ATOM 823 C CA . VAL A 1 102 ? 6.365 -3.424 -10.887 1.00 89.62 102 VAL A CA 1
ATOM 824 C C . VAL A 1 102 ? 5.239 -4.339 -10.414 1.00 89.62 102 VAL A C 1
ATOM 826 O O . VAL A 1 102 ? 4.259 -3.844 -9.862 1.00 89.62 102 VAL A O 1
ATOM 829 N N . ILE A 1 103 ? 5.374 -5.654 -10.596 1.00 90.94 103 ILE A N 1
ATOM 830 C CA . ILE A 1 103 ? 4.370 -6.631 -10.155 1.00 90.94 103 ILE A CA 1
ATOM 831 C C . ILE A 1 103 ? 4.228 -6.602 -8.631 1.00 90.94 103 ILE A C 1
ATOM 833 O O . ILE A 1 103 ? 3.116 -6.416 -8.147 1.00 90.94 103 ILE A O 1
ATOM 837 N N . ASN A 1 104 ? 5.334 -6.653 -7.885 1.00 92.62 104 ASN A N 1
ATOM 838 C CA . ASN A 1 104 ? 5.326 -6.587 -6.420 1.00 92.62 104 ASN A CA 1
ATOM 839 C C . ASN A 1 104 ? 4.673 -5.294 -5.912 1.00 92.62 104 ASN A C 1
ATOM 841 O O . ASN A 1 104 ? 3.865 -5.306 -4.980 1.00 92.62 104 ASN A O 1
ATOM 845 N N . TRP A 1 105 ? 4.966 -4.161 -6.553 1.00 94.06 105 TRP A N 1
ATOM 846 C CA . TRP A 1 105 ? 4.312 -2.897 -6.229 1.00 94.06 105 TRP A CA 1
ATOM 847 C C . TRP A 1 105 ? 2.801 -2.925 -6.507 1.00 94.06 105 TRP A C 1
ATOM 849 O O . TRP A 1 105 ? 2.010 -2.435 -5.700 1.00 94.06 105 TRP A O 1
ATOM 859 N N . VAL A 1 106 ? 2.371 -3.521 -7.621 1.00 90.38 106 VAL A N 1
ATOM 860 C CA . VAL A 1 106 ? 0.944 -3.657 -7.936 1.00 90.38 106 VAL A CA 1
ATOM 861 C C . VAL A 1 106 ? 0.248 -4.602 -6.956 1.00 90.38 106 VAL A C 1
ATOM 863 O O . VAL A 1 106 ? -0.804 -4.235 -6.430 1.00 90.38 106 VAL A O 1
ATOM 866 N N . ASP A 1 107 ? 0.831 -5.760 -6.652 1.00 90.62 107 ASP A N 1
ATOM 867 C CA . ASP A 1 107 ? 0.300 -6.723 -5.680 1.00 90.62 107 ASP A CA 1
ATOM 868 C C . ASP A 1 107 ? 0.111 -6.079 -4.306 1.00 90.62 107 ASP A C 1
ATOM 870 O O . ASP A 1 107 ? -0.982 -6.111 -3.732 1.00 90.62 107 ASP A O 1
ATOM 874 N N . THR A 1 108 ? 1.147 -5.404 -3.806 1.00 92.88 108 THR A N 1
ATOM 875 C CA . THR A 1 108 ? 1.088 -4.702 -2.517 1.00 92.88 108 THR A CA 1
ATOM 876 C C . THR A 1 108 ? 0.085 -3.548 -2.536 1.00 92.88 108 THR A C 1
ATOM 878 O O . THR A 1 108 ? -0.604 -3.330 -1.538 1.00 92.88 108 THR A O 1
ATOM 881 N N . SER A 1 109 ? -0.099 -2.857 -3.670 1.00 90.12 109 SER A N 1
ATOM 882 C CA . SER A 1 109 ? -1.145 -1.832 -3.816 1.00 90.12 109 SER A CA 1
ATOM 883 C C . SER A 1 109 ? -2.563 -2.409 -3.699 1.00 90.12 109 SER A C 1
ATOM 885 O O . SER A 1 109 ? -3.429 -1.805 -3.061 1.00 90.12 109 SER A O 1
ATOM 887 N N . ILE A 1 110 ? -2.800 -3.598 -4.267 1.00 86.50 110 ILE A N 1
ATOM 888 C CA . ILE A 1 110 ? -4.091 -4.295 -4.207 1.00 86.50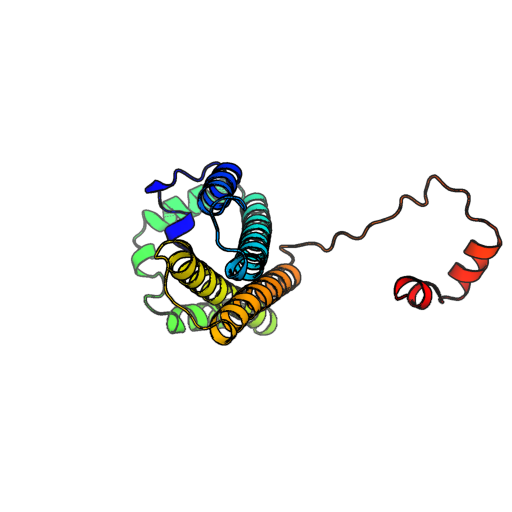 110 ILE A CA 1
ATOM 889 C C . ILE A 1 110 ? -4.352 -4.776 -2.779 1.00 86.50 110 ILE A C 1
ATOM 891 O O . ILE A 1 110 ? -5.446 -4.580 -2.248 1.00 86.50 110 ILE A O 1
ATOM 895 N N . LEU A 1 111 ? -3.346 -5.368 -2.131 1.00 90.44 111 LEU A N 1
ATOM 896 C CA . LEU A 1 111 ? -3.446 -5.794 -0.736 1.00 90.44 111 LEU A CA 1
ATOM 897 C C . LEU A 1 111 ? -3.732 -4.608 0.193 1.00 90.44 111 LEU A C 1
ATOM 899 O O . LEU A 1 111 ? -4.557 -4.730 1.101 1.00 90.44 111 LEU A O 1
ATOM 903 N N . LEU A 1 112 ? -3.102 -3.452 -0.050 1.00 90.50 112 LEU A N 1
ATOM 904 C CA . LEU A 1 112 ? -3.334 -2.231 0.723 1.00 90.50 112 LEU A CA 1
ATOM 905 C C . LEU A 1 112 ? -4.776 -1.738 0.559 1.00 90.50 112 LEU A C 1
ATOM 907 O O . LEU A 1 112 ? -5.423 -1.348 1.527 1.00 90.50 112 LEU A O 1
ATOM 911 N N . GLU A 1 113 ? -5.308 -1.787 -0.661 1.00 83.56 113 GLU A N 1
ATOM 912 C CA . GLU A 1 113 ? -6.700 -1.436 -0.948 1.00 83.56 113 GLU A CA 1
ATOM 913 C C . GLU A 1 113 ? -7.681 -2.365 -0.217 1.00 83.56 113 GLU A C 1
ATOM 915 O O . GLU A 1 113 ? -8.615 -1.889 0.431 1.00 83.56 113 GLU A O 1
ATOM 920 N N . ILE A 1 114 ? -7.446 -3.679 -0.253 1.00 85.44 114 ILE A N 1
ATOM 921 C CA . ILE A 1 114 ? -8.277 -4.671 0.444 1.00 85.44 114 ILE A CA 1
ATOM 922 C C . ILE A 1 114 ? -8.210 -4.481 1.965 1.00 85.44 114 ILE A C 1
ATOM 924 O O . ILE A 1 114 ? -9.242 -4.562 2.640 1.00 85.44 114 ILE A O 1
ATOM 928 N N . SER A 1 115 ? -7.026 -4.215 2.524 1.00 89.06 115 SER A N 1
ATOM 929 C CA . SER A 1 115 ? -6.850 -4.034 3.969 1.00 89.06 115 SER A CA 1
ATOM 930 C C . SER A 1 115 ? -7.523 -2.754 4.473 1.00 89.06 115 SER A C 1
ATOM 932 O O . SER A 1 115 ? -8.196 -2.779 5.508 1.00 89.06 115 SER A O 1
ATOM 934 N N . LEU A 1 116 ? -7.447 -1.662 3.706 1.00 86.38 116 LEU A N 1
ATOM 935 C CA . LEU A 1 116 ? -8.150 -0.413 3.999 1.00 86.38 116 LEU A CA 1
ATOM 936 C C . LEU A 1 116 ? -9.672 -0.577 3.913 1.00 86.38 116 LEU A C 1
ATOM 938 O O . LEU A 1 116 ? -10.374 -0.145 4.825 1.00 86.38 116 LEU A O 1
ATOM 942 N N . LEU A 1 117 ? -10.188 -1.248 2.876 1.00 81.94 117 LEU A N 1
ATOM 943 C CA . LEU A 1 117 ? -11.623 -1.543 2.752 1.00 81.94 117 LEU A CA 1
ATOM 944 C C . LEU A 1 117 ? -12.125 -2.425 3.897 1.00 81.94 117 LEU A C 1
ATOM 946 O O . LEU A 1 117 ? -13.186 -2.174 4.461 1.00 81.94 117 LEU A O 1
ATOM 950 N N . THR A 1 118 ? -11.350 -3.439 4.278 1.00 84.12 118 THR A N 1
ATOM 951 C CA . THR A 1 118 ? -11.681 -4.293 5.424 1.00 84.12 118 THR A CA 1
ATOM 952 C C . THR A 1 118 ? -11.748 -3.465 6.704 1.00 84.12 118 THR A C 1
ATOM 954 O O . THR A 1 118 ? -12.702 -3.580 7.467 1.00 84.12 118 THR A O 1
ATOM 957 N N . SER A 1 119 ? -10.768 -2.588 6.920 1.00 85.75 119 SER A N 1
ATOM 958 C CA . SER A 1 119 ? -10.713 -1.722 8.100 1.00 85.75 119 SER A CA 1
ATOM 959 C C . SER A 1 119 ? -11.877 -0.736 8.152 1.00 85.75 119 SER A C 1
ATOM 961 O O . SER A 1 119 ? -12.430 -0.518 9.225 1.00 85.75 119 SER A O 1
ATOM 963 N N . LEU A 1 120 ? -12.293 -0.200 7.000 1.00 81.12 120 LEU A N 1
ATOM 964 C CA . LEU A 1 120 ? -13.471 0.658 6.874 1.00 81.12 120 LEU A CA 1
ATOM 965 C C . LEU A 1 120 ? -14.722 -0.038 7.424 1.00 81.12 120 LEU A C 1
ATOM 967 O O . LEU A 1 120 ? -15.353 0.502 8.327 1.00 81.12 120 LEU A O 1
ATOM 971 N N . PHE A 1 121 ? -15.014 -1.268 6.984 1.00 80.06 121 PHE A N 1
ATOM 972 C CA . PHE A 1 121 ? -16.159 -2.033 7.499 1.00 80.06 121 PHE A CA 1
ATOM 973 C C . PHE A 1 121 ? -16.079 -2.255 9.016 1.00 80.06 121 PHE A C 1
ATOM 975 O O . PHE A 1 121 ? -17.070 -2.118 9.728 1.00 80.06 121 PHE A O 1
ATOM 982 N N . ILE A 1 122 ? -14.893 -2.566 9.547 1.00 82.94 122 ILE A N 1
ATOM 983 C CA . ILE A 1 122 ? -14.696 -2.799 10.989 1.00 82.94 122 ILE A CA 1
ATOM 984 C C . ILE A 1 122 ? -14.978 -1.539 11.820 1.00 82.94 122 ILE A C 1
ATOM 986 O O . ILE A 1 122 ? -15.511 -1.614 12.940 1.00 82.94 122 ILE A O 1
ATOM 990 N N . LEU A 1 123 ? -14.575 -0.386 11.292 1.00 79.06 123 LEU A N 1
ATOM 991 C CA . LEU A 1 123 ? -14.691 0.898 11.965 1.00 79.06 123 LEU A CA 1
ATOM 992 C C . LEU A 1 123 ? -16.105 1.491 11.823 1.00 79.06 123 LEU A C 1
ATOM 994 O O . LEU A 1 123 ? -16.637 1.956 12.828 1.00 79.06 123 LEU A O 1
ATOM 998 N N . GLU A 1 124 ? -16.730 1.411 10.643 1.00 72.69 124 GLU A N 1
ATOM 999 C CA . GLU A 1 124 ? -18.062 1.978 10.361 1.00 72.69 124 GLU A CA 1
ATOM 1000 C C . GLU A 1 124 ? -19.220 1.109 10.877 1.00 72.69 124 GLU A C 1
ATOM 1002 O O . GLU A 1 124 ? -20.106 1.613 11.565 1.00 72.69 124 GLU A O 1
ATOM 1007 N N . ASP A 1 125 ? -19.210 -0.205 10.623 1.00 65.50 125 ASP A N 1
ATOM 1008 C CA . ASP A 1 125 ? -20.376 -1.068 10.894 1.00 65.50 125 ASP A CA 1
ATOM 1009 C C . ASP A 1 125 ? -20.449 -1.571 12.345 1.00 65.50 125 ASP A C 1
ATOM 1011 O O . ASP A 1 125 ? -21.243 -2.455 12.679 1.00 65.50 125 ASP A O 1
ATOM 1015 N N . ASN A 1 126 ? -19.600 -1.042 13.233 1.00 64.06 126 ASN A N 1
ATOM 1016 C CA . ASN A 1 126 ? -19.484 -1.479 14.627 1.00 64.06 126 ASN A CA 1
ATOM 1017 C C . ASN A 1 126 ? -19.410 -3.015 14.779 1.00 64.06 126 ASN A C 1
ATOM 1019 O O . ASN A 1 126 ? -19.920 -3.605 15.738 1.00 64.06 126 ASN A O 1
ATOM 1023 N N . LEU A 1 127 ? -18.748 -3.665 13.816 1.00 75.00 127 LEU A N 1
ATOM 1024 C CA . LEU A 1 127 ? -18.576 -5.110 13.775 1.00 75.00 127 LEU A CA 1
ATOM 1025 C C . LEU A 1 127 ? -17.917 -5.598 15.068 1.00 75.00 127 LEU A C 1
ATOM 1027 O O . LEU A 1 127 ? -16.832 -5.156 15.450 1.00 75.00 127 LEU A O 1
ATOM 1031 N N . LYS A 1 128 ? -18.575 -6.549 15.740 1.00 76.12 128 LYS A N 1
ATOM 1032 C CA . LYS A 1 128 ? -18.015 -7.216 16.918 1.00 76.12 128 LYS A CA 1
ATOM 1033 C C . LYS A 1 128 ? -16.931 -8.187 16.472 1.00 76.12 128 LYS A C 1
ATOM 1035 O O . LYS A 1 128 ? -17.218 -9.290 16.012 1.00 76.12 128 LYS A O 1
ATOM 1040 N N . ILE A 1 129 ? -15.685 -7.767 16.626 1.00 83.75 129 ILE A N 1
ATOM 1041 C CA . ILE A 1 129 ? -14.500 -8.558 16.303 1.00 83.75 129 ILE A CA 1
ATOM 1042 C C . ILE A 1 129 ? -13.752 -8.867 17.594 1.00 83.75 129 ILE A C 1
ATOM 1044 O O . ILE A 1 129 ? -13.731 -8.065 18.524 1.00 83.75 129 ILE A O 1
ATOM 1048 N N . SER A 1 130 ? -13.172 -10.065 17.684 1.00 90.25 130 SER A N 1
ATOM 1049 C CA . SER A 1 130 ? -12.351 -10.415 18.840 1.00 90.25 130 SER A CA 1
ATOM 1050 C C . SER A 1 130 ? -11.072 -9.563 18.864 1.00 90.25 130 SER A C 1
ATOM 1052 O O . SER A 1 130 ? -10.504 -9.315 17.799 1.00 90.25 130 SER A O 1
ATOM 1054 N N . PRO A 1 131 ? -10.544 -9.190 20.044 1.00 89.00 131 PRO A N 1
ATOM 1055 C CA . PRO A 1 131 ? -9.321 -8.385 20.137 1.00 89.00 131 PRO A CA 1
ATOM 1056 C C . PRO A 1 131 ? -8.139 -8.974 19.352 1.00 89.00 131 PRO A C 1
ATOM 1058 O O . PRO A 1 131 ? -7.426 -8.263 18.657 1.00 89.00 131 PRO A O 1
ATOM 1061 N N . SER A 1 132 ? -7.983 -10.302 19.365 1.00 92.81 132 SER A N 1
ATOM 1062 C CA . SER A 1 132 ? -6.944 -10.986 18.582 1.00 92.81 132 SER A CA 1
ATOM 1063 C C . SER A 1 132 ? -7.083 -10.763 17.070 1.00 92.81 132 SER A C 1
ATOM 1065 O O . SER A 1 132 ? -6.078 -10.523 16.406 1.00 92.81 132 SER A O 1
ATOM 1067 N N . LYS A 1 133 ? -8.304 -10.811 16.520 1.00 92.62 133 LYS A N 1
ATOM 1068 C CA . LYS A 1 133 ? -8.540 -10.552 15.092 1.00 92.62 133 LYS A CA 1
ATOM 1069 C C . LYS A 1 133 ? -8.356 -9.076 14.756 1.00 92.62 133 LYS A C 1
ATOM 1071 O O . LYS A 1 133 ? -7.832 -8.765 13.696 1.00 92.62 133 LYS A O 1
ATOM 1076 N N . LEU A 1 134 ? -8.756 -8.182 15.658 1.00 91.50 134 LEU 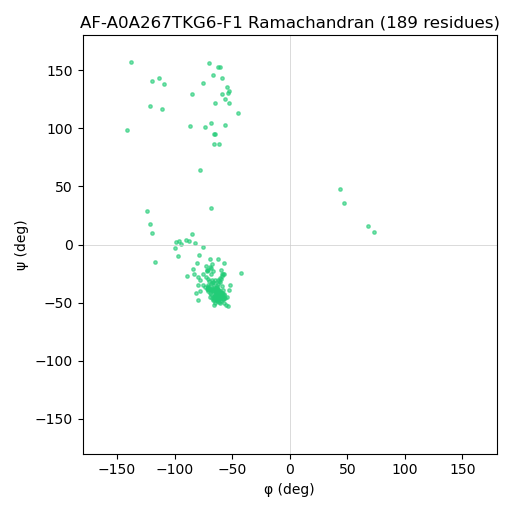A N 1
ATOM 1077 C CA . LEU A 1 134 ? -8.547 -6.747 15.492 1.00 91.50 134 LEU A CA 1
ATOM 1078 C C . LEU A 1 134 ? -7.051 -6.417 15.399 1.00 91.50 134 LEU A C 1
ATOM 1080 O O . LEU A 1 134 ? -6.643 -5.725 14.470 1.00 91.50 134 LEU A O 1
ATOM 1084 N N . ASN A 1 135 ? -6.233 -7.006 16.275 1.00 92.62 135 ASN A N 1
ATOM 1085 C CA . ASN A 1 135 ? -4.776 -6.860 16.234 1.00 92.62 135 ASN A CA 1
ATOM 1086 C C . ASN A 1 135 ? -4.174 -7.464 14.958 1.00 92.62 135 ASN A C 1
ATOM 1088 O O . ASN A 1 135 ? -3.293 -6.862 14.355 1.00 92.62 135 ASN A O 1
ATOM 1092 N N . GLN A 1 136 ? -4.668 -8.622 14.503 1.00 94.38 136 GLN A N 1
ATOM 1093 C CA . GLN A 1 136 ? -4.229 -9.213 13.232 1.00 94.38 136 GLN A CA 1
ATOM 1094 C C . GLN A 1 136 ? -4.511 -8.289 12.046 1.00 94.38 136 GLN A C 1
ATOM 1096 O O . GLN A 1 136 ? -3.625 -8.086 11.222 1.00 94.38 136 GLN A O 1
ATOM 1101 N N . VAL A 1 137 ? -5.712 -7.704 11.968 1.00 93.50 137 VAL A N 1
ATOM 1102 C CA . VAL A 1 137 ? -6.049 -6.746 10.905 1.00 93.50 137 VAL A CA 1
ATOM 1103 C C . VAL A 1 137 ? -5.196 -5.483 11.029 1.00 93.50 137 VAL A C 1
ATOM 1105 O O . VAL A 1 137 ? -4.643 -5.033 10.032 1.00 93.50 137 VAL A O 1
ATOM 1108 N N . SER A 1 138 ? -5.028 -4.957 12.245 1.00 94.50 138 SER A N 1
ATOM 1109 C CA . SER A 1 138 ? -4.168 -3.804 12.540 1.00 94.50 138 SER A CA 1
ATOM 1110 C C . SER A 1 138 ? -2.737 -4.015 12.028 1.00 94.50 138 SER A C 1
ATOM 1112 O O . SER A 1 138 ? -2.235 -3.220 11.232 1.00 94.50 138 SER A O 1
ATOM 1114 N N . SER A 1 139 ? -2.106 -5.133 12.404 1.00 96.12 139 SER A N 1
ATOM 1115 C CA . SER A 1 139 ? -0.758 -5.491 11.947 1.00 96.12 139 SER A CA 1
ATOM 1116 C C . SER A 1 139 ? -0.704 -5.754 10.443 1.00 96.12 139 SER A C 1
ATOM 1118 O O . SER A 1 139 ? 0.259 -5.365 9.791 1.00 96.12 139 SER A O 1
ATOM 1120 N N . PHE A 1 140 ? -1.736 -6.379 9.870 1.00 96.44 140 PHE A N 1
ATOM 1121 C CA . PHE A 1 140 ? -1.809 -6.623 8.430 1.00 96.44 140 PHE A CA 1
ATOM 1122 C C . PHE A 1 140 ? -1.815 -5.309 7.640 1.00 96.44 140 PHE A C 1
ATOM 1124 O O . PHE A 1 140 ? -1.010 -5.148 6.728 1.00 96.44 140 PHE A O 1
ATOM 1131 N N . VAL A 1 141 ? -2.637 -4.333 8.041 1.00 95.25 141 VAL A N 1
ATOM 1132 C CA . VAL A 1 141 ? -2.663 -2.992 7.432 1.00 95.25 141 VAL A CA 1
ATOM 1133 C C . VAL A 1 141 ? -1.289 -2.324 7.513 1.00 95.25 141 VAL A C 1
ATOM 1135 O O . VAL A 1 141 ? -0.804 -1.802 6.509 1.00 95.25 141 VAL A O 1
ATOM 1138 N N . ALA A 1 142 ? -0.647 -2.358 8.686 1.00 96.31 142 ALA A N 1
ATOM 1139 C CA . ALA A 1 142 ? 0.670 -1.757 8.885 1.00 96.31 142 ALA A CA 1
ATOM 1140 C C . ALA A 1 142 ? 1.741 -2.399 7.990 1.00 96.31 142 ALA A C 1
ATOM 1142 O O . ALA A 1 142 ? 2.456 -1.686 7.285 1.00 96.31 142 ALA A O 1
ATOM 1143 N N . ASN A 1 143 ? 1.815 -3.732 7.977 1.00 97.19 143 ASN A N 1
ATOM 1144 C CA . ASN A 1 143 ? 2.800 -4.483 7.199 1.00 97.19 143 ASN A CA 1
ATOM 1145 C C . ASN A 1 143 ? 2.615 -4.247 5.699 1.00 97.19 143 ASN A C 1
ATOM 1147 O O . ASN A 1 143 ? 3.571 -3.903 5.011 1.00 97.19 143 ASN A O 1
ATOM 1151 N N . THR A 1 144 ? 1.381 -4.337 5.198 1.00 95.62 144 THR A N 1
ATOM 1152 C CA . THR A 1 144 ? 1.098 -4.089 3.781 1.00 95.62 144 THR A CA 1
ATOM 1153 C C . THR A 1 144 ? 1.414 -2.649 3.379 1.00 95.62 144 THR A C 1
ATOM 1155 O O . THR A 1 144 ? 1.926 -2.410 2.290 1.00 95.62 144 THR A O 1
ATOM 1158 N N . ALA A 1 145 ? 1.157 -1.671 4.252 1.00 94.81 145 ALA A N 1
ATOM 1159 C CA . ALA A 1 145 ? 1.530 -0.284 3.992 1.00 94.81 145 ALA A CA 1
ATOM 1160 C C . ALA A 1 145 ? 3.051 -0.078 3.942 1.00 94.81 145 ALA A C 1
ATOM 1162 O O . ALA A 1 145 ? 3.532 0.685 3.104 1.00 94.81 145 ALA A O 1
ATOM 1163 N N . GLN A 1 146 ? 3.806 -0.736 4.827 1.00 95.62 146 GLN A N 1
ATOM 1164 C CA . GLN A 1 146 ? 5.270 -0.700 4.811 1.00 95.62 146 GLN A CA 1
ATOM 1165 C C . GLN A 1 146 ? 5.823 -1.335 3.535 1.00 95.62 146 GLN A C 1
ATOM 1167 O O . GLN A 1 146 ? 6.657 -0.722 2.874 1.00 95.62 146 GLN A O 1
ATOM 1172 N N . GLU A 1 147 ? 5.318 -2.510 3.164 1.00 96.44 147 GLU A N 1
ATOM 1173 C CA . GLU A 1 147 ? 5.737 -3.241 1.968 1.00 96.44 147 GLU A CA 1
ATOM 1174 C C . GLU A 1 147 ? 5.425 -2.451 0.694 1.00 96.44 147 GLU A C 1
ATOM 1176 O O . GLU A 1 147 ? 6.311 -2.217 -0.122 1.00 96.44 147 GLU A O 1
ATOM 1181 N N . TYR A 1 148 ? 4.211 -1.904 0.579 1.00 95.38 148 TYR A N 1
ATOM 1182 C CA . TYR A 1 148 ? 3.841 -1.013 -0.521 1.00 95.38 148 TYR A CA 1
ATOM 1183 C C . TYR A 1 148 ? 4.764 0.211 -0.617 1.00 95.38 148 TYR A C 1
ATOM 1185 O O . TYR A 1 148 ? 5.205 0.592 -1.705 1.00 95.38 148 TYR A O 1
ATOM 1193 N N . GLY A 1 149 ? 5.085 0.829 0.524 1.00 92.62 149 GLY A N 1
ATOM 1194 C CA . GLY A 1 149 ? 6.031 1.939 0.589 1.00 92.62 149 GLY A CA 1
ATOM 1195 C C . GLY A 1 149 ? 7.443 1.540 0.151 1.00 92.62 149 GLY A C 1
ATOM 1196 O O . GLY A 1 149 ? 8.078 2.295 -0.583 1.00 92.62 149 GLY A O 1
ATOM 1197 N N . ALA A 1 150 ? 7.917 0.362 0.560 1.00 93.94 150 ALA A N 1
ATOM 1198 C CA . ALA A 1 150 ? 9.220 -0.175 0.178 1.00 93.94 150 ALA A CA 1
ATOM 1199 C C . ALA A 1 150 ? 9.287 -0.473 -1.327 1.00 93.94 150 ALA A C 1
ATOM 1201 O O . ALA A 1 150 ? 10.191 0.022 -1.997 1.00 93.94 150 ALA A O 1
ATOM 1202 N N . CYS A 1 151 ? 8.285 -1.154 -1.894 1.00 93.25 151 CYS A N 1
ATOM 1203 C CA . CYS A 1 151 ? 8.201 -1.383 -3.339 1.00 93.25 151 CYS A CA 1
ATOM 1204 C C . CYS A 1 151 ? 8.183 -0.058 -4.124 1.00 93.25 151 CYS A C 1
ATOM 1206 O O . CYS A 1 151 ? 8.845 0.077 -5.152 1.00 93.25 151 CYS A O 1
ATOM 1208 N N . ALA A 1 152 ? 7.488 0.967 -3.618 1.00 90.44 152 ALA A N 1
ATOM 1209 C CA . ALA A 1 152 ? 7.508 2.295 -4.230 1.00 90.44 152 ALA A CA 1
ATOM 1210 C C . ALA A 1 152 ? 8.892 2.979 -4.144 1.00 90.44 152 ALA A C 1
ATOM 1212 O O . ALA A 1 152 ? 9.262 3.726 -5.052 1.00 90.44 152 ALA A O 1
ATOM 1213 N N . MET A 1 153 ? 9.675 2.738 -3.085 1.00 90.31 153 MET A N 1
ATOM 1214 C CA . MET A 1 153 ? 11.071 3.195 -2.997 1.00 90.31 153 MET A CA 1
ATOM 1215 C C . MET A 1 153 ? 11.972 2.466 -3.999 1.00 90.31 153 MET A C 1
ATOM 1217 O O . MET A 1 153 ? 12.774 3.111 -4.668 1.00 90.31 153 MET A O 1
ATOM 1221 N N . GLU A 1 154 ? 11.814 1.150 -4.155 1.00 90.56 154 GLU A N 1
ATOM 1222 C CA . GLU A 1 154 ? 12.584 0.344 -5.117 1.00 90.56 154 GLU A CA 1
ATOM 1223 C C . GLU A 1 154 ? 12.345 0.754 -6.574 1.00 90.56 154 GLU A C 1
ATOM 1225 O O . GLU A 1 154 ? 13.246 0.645 -7.410 1.00 90.56 154 GLU A O 1
ATOM 1230 N N . LEU A 1 155 ? 11.142 1.251 -6.869 1.00 87.62 155 LEU A N 1
ATOM 1231 C CA . LEU A 1 155 ? 10.777 1.846 -8.155 1.00 87.62 155 LEU A CA 1
ATOM 1232 C C . LEU A 1 155 ? 11.212 3.316 -8.292 1.00 87.62 155 LEU A C 1
ATOM 1234 O O . LEU A 1 155 ? 10.928 3.950 -9.306 1.00 87.62 155 LEU A O 1
ATOM 1238 N N . GLY A 1 156 ? 11.877 3.885 -7.283 1.00 84.50 156 GLY A N 1
ATOM 1239 C CA . GLY A 1 156 ? 12.351 5.271 -7.286 1.00 84.50 156 GLY A CA 1
ATOM 1240 C C . GLY A 1 156 ? 11.248 6.322 -7.119 1.00 84.50 156 GLY A C 1
ATOM 1241 O O . GLY A 1 156 ? 11.508 7.513 -7.283 1.00 84.50 156 GLY A O 1
ATOM 1242 N N . MET A 1 157 ? 10.020 5.922 -6.776 1.00 82.06 157 MET A N 1
ATOM 1243 C CA . MET A 1 157 ? 8.900 6.851 -6.572 1.00 82.06 157 MET A CA 1
ATOM 1244 C C . MET A 1 157 ? 9.048 7.615 -5.255 1.00 82.06 157 MET A C 1
ATOM 1246 O O . MET A 1 157 ? 8.705 8.794 -5.156 1.00 82.06 157 MET A O 1
ATOM 1250 N N . LEU A 1 158 ? 9.564 6.943 -4.226 1.00 81.00 158 LEU A N 1
ATOM 1251 C CA . LEU A 1 158 ? 9.856 7.531 -2.927 1.00 81.00 158 LEU A CA 1
ATOM 1252 C C . LEU A 1 158 ? 11.371 7.596 -2.737 1.00 81.00 158 LEU A C 1
ATOM 1254 O O . LEU A 1 158 ? 12.037 6.573 -2.646 1.00 81.00 158 LEU A O 1
ATOM 1258 N N . ILE A 1 159 ? 11.911 8.807 -2.631 1.00 71.88 159 ILE A N 1
ATOM 1259 C CA . ILE A 1 159 ? 13.313 9.004 -2.258 1.00 71.88 159 ILE A CA 1
ATOM 1260 C C . ILE A 1 159 ? 13.379 8.981 -0.723 1.00 71.88 159 ILE A C 1
ATOM 1262 O O . ILE A 1 159 ? 12.592 9.699 -0.082 1.00 71.88 159 ILE A O 1
ATOM 1266 N N . PRO A 1 160 ? 14.272 8.184 -0.108 1.00 60.09 160 PRO A N 1
ATOM 1267 C CA . PRO A 1 160 ? 14.550 8.299 1.315 1.00 60.09 160 PRO A CA 1
ATOM 1268 C C . PRO A 1 160 ? 14.922 9.750 1.613 1.00 60.09 160 PRO A C 1
ATOM 1270 O O . PRO A 1 160 ? 15.753 10.332 0.917 1.00 60.09 160 PRO A O 1
ATOM 1273 N N . LYS A 1 161 ? 14.311 10.367 2.629 1.00 49.91 161 LYS A N 1
ATOM 1274 C CA . LYS A 1 161 ? 14.835 11.641 3.124 1.00 49.91 161 LYS A CA 1
ATOM 1275 C C . LYS A 1 161 ? 16.200 11.344 3.733 1.00 49.91 161 LYS A C 1
ATOM 1277 O O . LYS A 1 161 ? 16.279 10.940 4.887 1.00 49.91 161 LYS A O 1
ATOM 1282 N N . ILE A 1 162 ? 17.256 11.520 2.950 1.00 45.88 162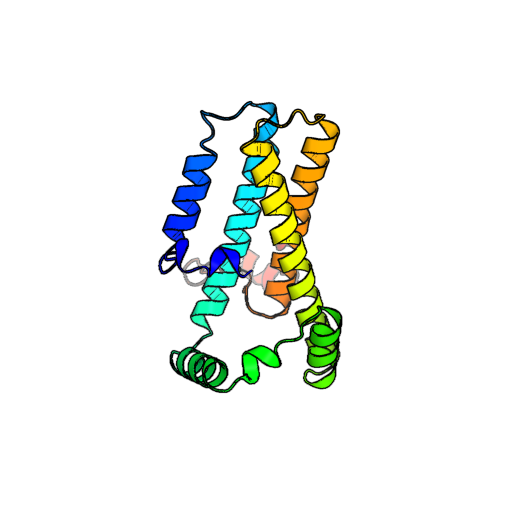 ILE A N 1
ATOM 1283 C CA . ILE A 1 162 ? 18.591 11.688 3.498 1.00 45.88 162 ILE A CA 1
ATOM 1284 C C . ILE A 1 162 ? 18.514 13.043 4.190 1.00 45.88 162 ILE A C 1
ATOM 1286 O O . ILE A 1 162 ? 18.430 14.077 3.528 1.00 45.88 162 ILE A O 1
ATOM 1290 N N . ASN A 1 163 ? 18.429 13.038 5.520 1.00 38.47 163 ASN A N 1
ATOM 1291 C CA . ASN A 1 163 ? 18.712 14.240 6.285 1.00 38.47 163 ASN A CA 1
ATOM 1292 C C . ASN A 1 163 ? 20.198 14.512 6.066 1.00 38.47 163 ASN A C 1
ATOM 1294 O O . ASN A 1 163 ? 21.044 14.039 6.820 1.00 38.47 163 ASN A O 1
ATOM 1298 N N . VAL A 1 164 ? 20.517 15.228 4.992 1.00 41.81 164 VAL A N 1
ATOM 1299 C CA . VAL A 1 164 ? 21.774 15.949 4.918 1.00 41.81 164 VAL A CA 1
ATOM 1300 C C . VAL A 1 164 ? 21.629 16.995 6.011 1.00 41.81 164 VAL A C 1
ATOM 1302 O O . VAL A 1 164 ? 20.947 18.001 5.840 1.00 41.81 164 VAL A O 1
ATOM 1305 N N . PHE A 1 165 ? 22.141 16.686 7.202 1.00 41.94 165 PHE A N 1
ATOM 1306 C CA . PHE A 1 165 ? 22.465 17.739 8.145 1.00 41.94 165 PHE A CA 1
ATOM 1307 C C . PHE A 1 165 ? 23.363 18.701 7.366 1.00 41.94 165 PHE A C 1
ATOM 1309 O O . PHE A 1 165 ? 24.360 18.263 6.795 1.00 41.94 165 PHE A O 1
ATOM 1316 N N . ASP A 1 166 ? 22.964 19.969 7.261 1.00 39.62 166 ASP A N 1
ATOM 1317 C CA . ASP A 1 166 ? 23.792 21.028 6.684 1.00 39.62 166 ASP A CA 1
ATOM 1318 C C . ASP A 1 166 ? 25.064 21.153 7.537 1.00 39.62 166 ASP A C 1
ATOM 1320 O O . ASP A 1 166 ? 25.139 21.938 8.484 1.00 39.62 166 ASP A O 1
ATOM 1324 N N . ILE A 1 167 ? 26.073 20.340 7.222 1.00 48.50 167 ILE A N 1
ATOM 1325 C CA . ILE A 1 167 ? 27.413 20.416 7.815 1.00 48.50 167 ILE A CA 1
ATOM 1326 C C . ILE A 1 167 ? 28.098 21.722 7.375 1.00 48.50 167 ILE A C 1
ATOM 1328 O O . ILE A 1 167 ? 29.023 22.188 8.033 1.00 48.50 167 ILE A O 1
ATOM 1332 N N . GLU A 1 168 ? 27.600 22.393 6.328 1.00 45.03 168 GLU A N 1
ATOM 1333 C CA . GLU A 1 168 ? 28.188 23.630 5.800 1.00 45.03 168 GLU A CA 1
ATOM 1334 C C . GLU A 1 168 ? 28.193 24.811 6.787 1.00 45.03 168 GLU A C 1
ATOM 1336 O O . GLU A 1 168 ? 28.913 25.779 6.554 1.00 45.03 168 GLU A O 1
ATOM 1341 N N . ASN A 1 169 ? 27.475 24.741 7.918 1.00 46.56 169 ASN A N 1
ATOM 1342 C CA . ASN A 1 169 ? 27.448 25.825 8.909 1.00 46.56 169 ASN A CA 1
ATOM 1343 C C . ASN A 1 169 ? 27.943 25.466 10.318 1.00 46.56 169 ASN A C 1
ATOM 1345 O O . ASN A 1 169 ? 27.832 26.294 11.226 1.00 46.56 169 ASN A O 1
ATOM 1349 N N . GLN A 1 170 ? 28.549 24.295 10.527 1.00 47.31 170 GLN A N 1
ATOM 1350 C CA . GLN A 1 170 ? 29.275 24.018 11.769 1.00 47.31 170 GLN A CA 1
ATOM 1351 C C . GLN A 1 170 ? 30.729 23.690 11.455 1.00 47.31 170 GLN A C 1
ATOM 1353 O O . GLN A 1 170 ? 31.031 22.735 10.748 1.00 47.31 170 GLN A O 1
ATOM 1358 N N . LYS A 1 171 ? 31.645 24.505 11.995 1.00 46.50 171 LYS A N 1
ATOM 1359 C CA . LYS A 1 171 ? 33.066 24.159 12.058 1.00 46.50 171 LYS A CA 1
ATOM 1360 C C . LYS A 1 171 ? 33.178 22.829 12.803 1.00 46.50 171 LYS A C 1
ATOM 1362 O O . LYS A 1 171 ? 33.022 22.812 14.022 1.00 46.50 171 LYS A O 1
ATOM 1367 N N . LEU A 1 172 ? 33.398 21.751 12.057 1.00 53.06 172 LEU A N 1
ATOM 1368 C CA . LEU A 1 172 ? 33.753 20.446 12.601 1.00 53.06 172 LEU A CA 1
ATOM 1369 C C . LEU A 1 172 ? 34.986 20.614 13.488 1.00 53.06 172 LEU A C 1
ATOM 1371 O O . LEU A 1 172 ? 35.914 21.343 13.126 1.00 53.06 172 LEU A O 1
ATOM 1375 N N . SER A 1 173 ? 34.968 19.991 14.664 1.00 61.38 173 SER A N 1
ATOM 1376 C CA . SER A 1 173 ? 36.161 19.951 15.499 1.00 61.38 173 SER A CA 1
ATOM 1377 C C . SER A 1 173 ? 37.209 19.048 14.838 1.00 61.38 173 SER A C 1
ATOM 1379 O O . SER A 1 173 ? 36.876 18.168 14.037 1.00 61.38 173 SER A O 1
ATOM 1381 N N . ASP A 1 174 ? 38.487 19.258 15.153 1.00 58.66 174 ASP A N 1
ATOM 1382 C CA . ASP A 1 174 ? 39.581 18.457 14.588 1.00 58.66 174 ASP A CA 1
ATOM 1383 C C . ASP A 1 174 ? 39.419 16.953 14.908 1.00 58.66 174 ASP A C 1
ATOM 1385 O O . ASP A 1 174 ? 39.857 16.103 14.135 1.00 58.66 174 ASP A O 1
ATOM 1389 N N . GLU A 1 175 ? 38.719 16.609 15.997 1.00 55.69 175 GLU A N 1
ATOM 1390 C CA . GLU A 1 175 ? 38.405 15.223 16.372 1.00 55.69 175 GLU A CA 1
ATOM 1391 C C . GLU A 1 175 ? 37.394 14.568 15.415 1.00 55.69 175 GLU A C 1
ATOM 1393 O O . GLU A 1 175 ? 37.563 13.407 15.036 1.00 55.69 175 GLU A O 1
ATOM 1398 N N . ASP A 1 176 ? 36.397 15.321 14.942 1.00 55.03 176 ASP A N 1
ATOM 1399 C CA . ASP A 1 176 ? 35.373 14.818 14.015 1.00 55.03 176 ASP A CA 1
ATOM 1400 C C . ASP A 1 176 ? 35.943 14.576 12.610 1.00 55.03 176 ASP A C 1
ATOM 1402 O O . ASP A 1 176 ? 35.515 13.665 11.898 1.00 55.03 176 ASP A O 1
ATOM 1406 N N . SER A 1 177 ? 36.959 15.354 12.227 1.00 55.59 177 SER A N 1
ATOM 1407 C CA . SER A 1 177 ? 37.651 15.207 10.939 1.00 55.59 177 SER A CA 1
ATOM 1408 C C . SER A 1 177 ? 38.514 13.941 10.902 1.00 55.59 177 SER A C 1
ATOM 1410 O O . SER A 1 177 ? 38.527 13.227 9.900 1.00 55.59 177 SER A O 1
ATOM 1412 N N . ILE A 1 178 ? 39.163 13.606 12.021 1.00 55.81 178 ILE A N 1
ATOM 1413 C CA . ILE A 1 178 ? 39.969 12.383 12.159 1.00 55.81 178 ILE A CA 1
ATOM 1414 C C . ILE A 1 178 ? 39.078 11.130 12.125 1.00 55.81 178 ILE A C 1
ATOM 1416 O O . ILE A 1 178 ? 39.450 10.118 11.528 1.00 55.8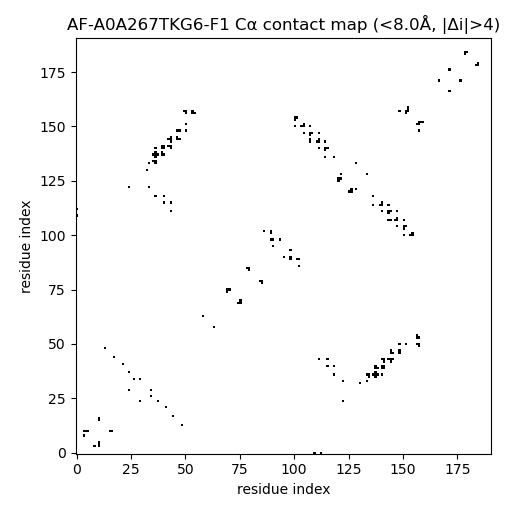1 178 ILE A O 1
ATOM 1420 N N . LEU A 1 179 ? 37.883 11.191 12.721 1.00 53.41 179 LEU A N 1
ATOM 1421 C CA . LEU A 1 179 ? 36.912 10.090 12.690 1.00 53.41 179 LEU A CA 1
ATOM 1422 C C . LEU A 1 179 ? 36.333 9.855 11.285 1.00 53.41 179 LEU A C 1
ATOM 1424 O O . LEU A 1 179 ? 36.085 8.707 10.903 1.00 53.41 179 LEU A O 1
ATOM 1428 N N . LEU A 1 180 ? 36.169 10.924 10.502 1.00 54.12 180 LEU A N 1
ATOM 1429 C CA . LEU A 1 180 ? 35.736 10.857 9.105 1.00 54.12 180 LEU A CA 1
ATOM 1430 C C . LEU A 1 180 ? 36.806 10.233 8.196 1.00 54.12 180 LEU A C 1
ATOM 1432 O O . LEU A 1 180 ? 36.480 9.385 7.365 1.00 54.12 180 LEU A O 1
ATOM 1436 N N . GLU A 1 181 ? 38.081 10.588 8.384 1.00 55.12 181 GLU A N 1
ATOM 1437 C CA . GLU A 1 181 ? 39.197 10.030 7.604 1.00 55.12 181 GLU A CA 1
ATOM 1438 C C . GLU A 1 181 ? 39.440 8.534 7.866 1.00 55.12 181 GLU A C 1
ATOM 1440 O O . GLU A 1 181 ? 39.978 7.835 7.008 1.00 55.12 181 GLU A O 1
ATOM 1445 N N . GLN A 1 182 ? 39.006 8.008 9.016 1.00 55.31 182 GLN A N 1
ATOM 1446 C CA . GLN A 1 182 ? 39.164 6.592 9.368 1.00 55.31 182 GLN A CA 1
ATOM 1447 C C . GLN A 1 182 ? 38.024 5.684 8.869 1.00 55.31 182 GLN A C 1
ATOM 1449 O O . GLN A 1 182 ? 38.040 4.485 9.144 1.00 55.31 182 GLN A O 1
ATOM 1454 N N . GLY A 1 183 ? 37.043 6.214 8.125 1.00 47.16 183 GLY A N 1
ATOM 1455 C CA . GLY A 1 183 ? 35.978 5.409 7.508 1.00 47.16 183 GLY A CA 1
ATOM 1456 C C . GLY A 1 183 ? 35.000 4.763 8.501 1.00 47.16 183 GLY A C 1
ATOM 1457 O O . GLY A 1 183 ? 34.261 3.856 8.133 1.00 47.16 183 GLY A O 1
ATOM 1458 N N . LEU A 1 184 ? 34.972 5.224 9.755 1.00 49.62 184 LEU A N 1
ATOM 1459 C CA . LEU A 1 184 ? 34.117 4.682 10.821 1.00 49.62 184 LEU A CA 1
ATOM 1460 C C . LEU A 1 184 ? 32.736 5.356 10.912 1.00 49.62 184 LEU A C 1
ATOM 1462 O O . LEU A 1 184 ? 31.939 5.015 11.788 1.00 49.62 184 LEU A O 1
ATOM 1466 N N . ALA A 1 185 ? 32.422 6.279 9.998 1.00 47.59 185 ALA A N 1
ATOM 1467 C CA . ALA A 1 185 ? 31.161 7.024 9.991 1.00 47.59 185 ALA A CA 1
ATOM 1468 C C . ALA A 1 185 ? 29.911 6.122 9.907 1.00 47.59 185 ALA A C 1
ATOM 1470 O O . ALA A 1 185 ? 28.851 6.492 10.407 1.00 47.59 185 ALA A O 1
ATOM 1471 N N . GLU A 1 186 ? 30.026 4.910 9.354 1.00 50.81 186 GLU A N 1
ATOM 1472 C CA . GLU A 1 186 ? 28.900 3.970 9.269 1.00 50.81 186 GLU A CA 1
ATOM 1473 C C . GLU A 1 186 ? 28.513 3.333 10.617 1.00 50.81 186 GLU A C 1
ATOM 1475 O O . GLU A 1 186 ? 27.392 2.842 10.758 1.00 50.81 186 GLU A O 1
ATOM 1480 N N . TYR A 1 187 ? 29.392 3.362 11.629 1.00 41.06 187 TYR A N 1
ATOM 1481 C CA . TYR A 1 187 ? 29.126 2.703 12.914 1.00 41.06 187 TYR A CA 1
ATOM 1482 C C . TYR A 1 187 ? 28.411 3.607 13.929 1.00 41.06 187 TYR A C 1
ATOM 1484 O O . TYR A 1 187 ? 27.668 3.112 14.773 1.00 41.06 187 TYR A O 1
ATOM 1492 N N . VAL A 1 188 ? 28.587 4.929 13.836 1.00 41.97 188 VAL A N 1
ATOM 1493 C CA . VAL A 1 188 ? 27.903 5.894 14.721 1.00 41.97 188 VAL A CA 1
ATOM 1494 C C . VAL A 1 188 ? 26.488 6.207 14.224 1.00 41.97 188 VAL A C 1
ATOM 1496 O O . VAL A 1 188 ? 25.614 6.511 15.023 1.00 41.97 188 VAL A O 1
ATOM 1499 N N . LEU A 1 189 ? 26.221 6.058 12.923 1.00 43.97 189 LEU A N 1
ATOM 1500 C CA . LEU A 1 189 ? 24.895 6.299 12.335 1.00 43.97 189 LEU A CA 1
ATOM 1501 C C . LEU A 1 189 ? 23.857 5.194 12.624 1.00 43.97 189 LEU A C 1
ATOM 1503 O O . LEU A 1 189 ? 22.708 5.333 12.212 1.00 43.97 189 LEU A O 1
ATOM 1507 N N . ASN A 1 190 ? 24.243 4.117 13.320 1.00 43.97 190 ASN A N 1
ATOM 1508 C CA . ASN A 1 190 ? 23.382 2.969 13.639 1.00 43.97 190 ASN A CA 1
ATOM 1509 C C . ASN A 1 190 ? 23.229 2.691 15.153 1.00 43.97 190 ASN A C 1
ATOM 1511 O O . ASN A 1 190 ? 22.803 1.595 15.529 1.00 43.97 190 ASN A O 1
ATOM 1515 N N . LEU A 1 191 ? 23.543 3.662 16.018 1.00 32.22 191 LEU A N 1
ATOM 1516 C CA . LEU A 1 191 ? 23.180 3.669 17.445 1.00 32.22 191 LEU A CA 1
ATOM 1517 C C . LEU A 1 191 ? 22.284 4.872 17.751 1.00 32.22 191 LEU A C 1
ATOM 1519 O O . LEU A 1 191 ? 21.332 4.687 18.542 1.00 32.22 191 LEU A O 1
#

Radius of gyration: 21.78 Å; Cα contacts (8 Å, |Δi|>4): 115; chains: 1; bounding box: 60×39×52 Å